Protein AF-A0AAD7ZHT1-F1 (afdb_monomer)

Radius of gyration: 19.46 Å; Cα contacts (8 Å, |Δi|>4): 501; chains: 1; bounding box: 46×39×60 Å

pLDDT: mean 90.49, std 11.03, range [28.55, 98.62]

InterPro domains:
  IPR013216 Methyltransferase type 11 [PF08241] (47-138)
  IPR029063 S-adenosyl-L-methionine-dependent methyltransferase superfamily [G3DSA:3.40.50.150] (6-276)
  IPR029063 S-adenosyl-L-methionine-dependent methyltransferase superfamily [SSF53335] (11-197)
  IPR051052 Diverse substrate methyltransferase [PTHR44942] (4-276)

Mean predicted aligned error: 5.13 Å

Structure (mmCIF, N/CA/C/O backbone):
data_AF-A0AAD7ZHT1-F1
#
_entry.id   AF-A0AAD7ZHT1-F1
#
loop_
_atom_site.group_PDB
_atom_site.id
_atom_site.type_symbol
_atom_site.label_atom_id
_atom_site.label_alt_id
_atom_site.label_comp_id
_atom_site.label_asym_id
_atom_site.label_entity_id
_atom_site.label_seq_id
_atom_site.pdbx_PDB_ins_code
_atom_site.Cartn_x
_atom_site.Cartn_y
_atom_site.Cartn_z
_atom_site.occupancy
_atom_site.B_iso_or_equiv
_atom_site.auth_seq_id
_atom_site.auth_comp_id
_atom_site.auth_asym_id
_atom_site.auth_atom_id
_atom_site.pdbx_PDB_model_num
ATOM 1 N N . MET A 1 1 ? 8.298 21.615 -2.065 1.00 28.55 1 MET A N 1
ATOM 2 C CA . MET A 1 1 ? 8.802 21.121 -0.765 1.00 28.55 1 MET A CA 1
ATOM 3 C C . MET A 1 1 ? 7.870 20.009 -0.323 1.00 28.55 1 MET A C 1
ATOM 5 O O . MET A 1 1 ? 6.686 20.274 -0.171 1.00 28.55 1 MET A O 1
ATOM 9 N N . SER A 1 2 ? 8.358 18.774 -0.212 1.00 35.34 2 SER A N 1
ATOM 10 C CA . SER A 1 2 ? 7.567 17.634 0.263 1.00 35.34 2 SER A CA 1
ATOM 11 C C . SER A 1 2 ? 7.170 17.875 1.723 1.00 35.34 2 SER A C 1
ATOM 13 O O . SER A 1 2 ? 8.039 17.918 2.600 1.00 35.34 2 SER A O 1
ATOM 15 N N . ASN A 1 3 ? 5.881 18.066 2.000 1.00 41.00 3 ASN A N 1
ATOM 16 C CA . ASN A 1 3 ? 5.404 18.113 3.378 1.00 41.00 3 ASN A CA 1
ATOM 17 C C . ASN A 1 3 ? 5.642 16.737 4.008 1.00 41.00 3 ASN A C 1
ATOM 19 O O . ASN A 1 3 ? 5.101 15.727 3.566 1.00 41.00 3 ASN A O 1
ATOM 23 N N . LYS A 1 4 ? 6.511 16.686 5.018 1.00 49.09 4 LYS A N 1
ATOM 24 C CA . LYS A 1 4 ? 6.876 15.440 5.684 1.00 49.09 4 LYS A CA 1
ATOM 25 C C . LYS A 1 4 ? 5.792 15.103 6.720 1.00 49.09 4 LYS A C 1
ATOM 27 O O . LYS A 1 4 ? 5.823 15.609 7.837 1.00 49.09 4 LYS A O 1
ATOM 32 N N . TYR A 1 5 ? 4.809 14.285 6.348 1.00 52.38 5 TYR A N 1
ATOM 33 C CA . TYR A 1 5 ? 3.663 13.966 7.216 1.00 52.38 5 TYR A CA 1
ATOM 34 C C . TYR A 1 5 ? 3.941 12.857 8.253 1.00 52.38 5 TYR A C 1
ATOM 36 O O . TYR A 1 5 ? 3.224 12.771 9.244 1.00 52.38 5 TYR A O 1
ATOM 44 N N . TYR A 1 6 ? 5.014 12.070 8.091 1.00 52.16 6 TYR A N 1
ATOM 45 C CA . TYR A 1 6 ? 5.365 10.937 8.971 1.00 52.16 6 TYR A CA 1
ATOM 46 C C . TYR A 1 6 ? 6.617 11.170 9.841 1.00 52.16 6 TYR A C 1
ATOM 48 O O . TYR A 1 6 ? 7.332 10.233 10.183 1.00 52.16 6 TYR A O 1
ATOM 56 N N . VAL A 1 7 ? 6.917 12.424 10.195 1.00 45.69 7 VAL A N 1
ATOM 57 C CA . VAL A 1 7 ? 8.167 12.783 10.907 1.00 45.69 7 VAL A CA 1
ATOM 58 C C . VAL A 1 7 ? 8.136 12.437 12.394 1.00 45.69 7 VAL A C 1
ATOM 60 O O . VAL A 1 7 ? 9.184 12.426 13.029 1.00 45.69 7 VAL A O 1
ATOM 63 N N . VAL A 1 8 ? 6.968 12.139 12.971 1.00 55.69 8 VAL A N 1
ATOM 64 C CA . VAL A 1 8 ? 6.873 11.834 14.404 1.00 55.69 8 VAL A CA 1
ATOM 65 C C . VAL A 1 8 ? 7.039 10.321 14.623 1.00 55.69 8 VAL A C 1
ATOM 67 O O . VAL A 1 8 ? 6.162 9.563 14.201 1.00 55.69 8 VAL A O 1
ATOM 70 N N . PRO A 1 9 ? 8.113 9.857 15.297 1.00 58.22 9 PRO A N 1
ATOM 71 C CA . PRO A 1 9 ? 8.401 8.428 15.468 1.00 58.22 9 PRO A CA 1
ATOM 72 C C . PRO A 1 9 ? 7.261 7.632 16.117 1.00 58.22 9 PRO A C 1
ATOM 74 O O . PRO A 1 9 ? 6.988 6.506 15.712 1.00 58.22 9 PRO A O 1
ATOM 77 N N . SER A 1 10 ? 6.529 8.242 17.055 1.00 64.31 10 SER A N 1
ATOM 78 C CA . SER A 1 10 ? 5.401 7.596 17.738 1.00 64.31 10 SER A CA 1
ATOM 79 C C . SER A 1 10 ? 4.244 7.242 16.796 1.00 64.31 10 SER A C 1
ATOM 81 O O . SER A 1 10 ? 3.569 6.234 16.998 1.00 64.31 10 SER A O 1
ATOM 83 N N . HIS A 1 11 ? 4.019 8.019 15.731 1.00 70.75 11 HIS A N 1
ATOM 84 C CA . HIS A 1 11 ? 2.982 7.706 14.741 1.00 70.75 11 HIS A CA 1
ATOM 85 C C . HIS A 1 11 ? 3.415 6.556 13.825 1.00 70.75 11 HIS A C 1
ATOM 87 O O . HIS A 1 11 ? 2.606 5.683 13.521 1.00 70.75 11 HIS A O 1
ATOM 93 N N . ALA A 1 12 ? 4.694 6.501 13.445 1.00 69.62 12 ALA A N 1
ATOM 94 C CA . ALA A 1 12 ? 5.247 5.403 12.650 1.00 69.62 12 ALA A CA 1
ATOM 95 C C . ALA A 1 12 ? 5.135 4.044 13.367 1.00 69.62 12 ALA A C 1
ATOM 97 O O . ALA A 1 12 ? 4.815 3.035 12.738 1.00 69.62 12 ALA A O 1
ATOM 98 N N . GLU A 1 13 ? 5.357 4.011 14.682 1.00 75.31 13 GLU A N 1
ATOM 99 C CA . GLU A 1 13 ? 5.210 2.798 15.496 1.00 75.31 13 GLU A CA 1
ATOM 100 C C . GLU A 1 13 ? 3.757 2.319 15.566 1.00 75.31 13 GLU A C 1
ATOM 102 O O . GLU A 1 13 ? 3.492 1.142 15.314 1.00 75.31 13 GLU A O 1
ATOM 107 N N . ILE A 1 14 ? 2.815 3.231 15.835 1.00 78.38 14 ILE A N 1
ATOM 108 C CA . ILE A 1 14 ? 1.375 2.927 15.857 1.00 78.38 14 ILE A CA 1
ATOM 109 C C . ILE A 1 14 ? 0.915 2.429 14.479 1.00 78.38 14 ILE A C 1
ATOM 111 O O . ILE A 1 14 ? 0.211 1.424 14.390 1.00 78.38 14 ILE A O 1
ATOM 115 N N . TYR A 1 15 ? 1.350 3.088 13.400 1.00 79.19 15 TYR A N 1
ATOM 116 C CA . TYR A 1 15 ? 1.044 2.680 12.027 1.00 79.19 15 TYR A CA 1
ATOM 117 C C . TYR A 1 15 ? 1.524 1.251 11.752 1.00 79.19 15 TYR A C 1
ATOM 119 O O . TYR A 1 15 ? 0.738 0.388 11.371 1.00 79.19 15 TYR A O 1
ATOM 127 N N . ASN A 1 16 ? 2.796 0.962 12.028 1.00 77.94 16 ASN A N 1
ATOM 128 C CA . ASN A 1 16 ?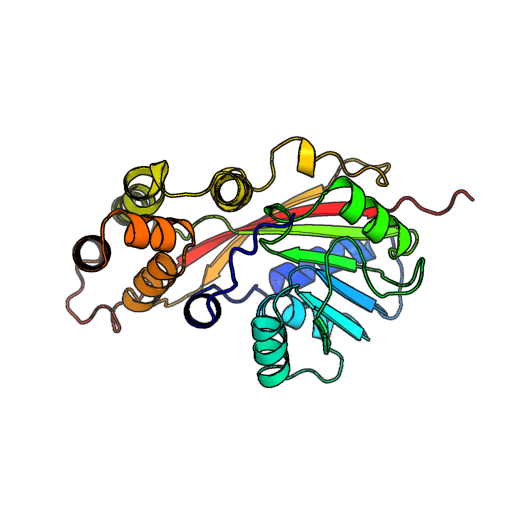 3.370 -0.361 11.787 1.00 77.94 16 ASN A CA 1
ATOM 129 C C . ASN A 1 16 ? 2.748 -1.465 12.661 1.00 77.94 16 ASN A C 1
ATOM 131 O O . ASN A 1 16 ? 2.853 -2.636 12.305 1.00 77.94 16 ASN A O 1
ATOM 135 N N . LYS A 1 17 ? 2.150 -1.119 13.810 1.00 84.44 17 LYS A N 1
ATOM 136 C CA . LYS A 1 17 ? 1.502 -2.081 14.711 1.00 84.44 17 LYS A CA 1
ATOM 137 C C . LYS A 1 17 ? 0.113 -2.498 14.225 1.00 84.44 17 LYS A C 1
ATOM 139 O O . LYS A 1 17 ? -0.188 -3.683 14.260 1.00 84.44 17 LYS A O 1
ATOM 144 N N . PHE A 1 18 ? -0.718 -1.543 13.806 1.00 87.25 18 PHE A N 1
ATOM 145 C CA . PHE A 1 18 ? -2.148 -1.798 13.577 1.00 87.25 18 PHE A CA 1
ATOM 146 C C . PHE A 1 18 ? -2.559 -1.868 12.104 1.00 87.25 18 PHE A C 1
ATOM 148 O O . PHE A 1 18 ? -3.701 -2.211 11.806 1.00 87.25 18 PHE A O 1
ATOM 155 N N . ARG A 1 19 ? -1.679 -1.521 11.157 1.00 87.62 19 ARG A N 1
ATOM 156 C CA . ARG A 1 19 ? -2.004 -1.653 9.732 1.00 87.62 19 ARG A CA 1
ATOM 157 C C . ARG A 1 19 ? -1.972 -3.113 9.275 1.00 87.62 19 ARG A C 1
ATOM 159 O O . ARG A 1 19 ? -1.069 -3.847 9.684 1.00 87.62 19 ARG A O 1
ATOM 166 N N . PRO A 1 20 ? -2.907 -3.524 8.395 1.00 87.81 20 PRO A N 1
ATOM 167 C CA . PRO A 1 20 ? -2.931 -4.880 7.874 1.00 87.81 20 PRO A CA 1
ATOM 168 C C . PRO A 1 20 ? -1.638 -5.172 7.115 1.00 87.81 20 PRO A C 1
ATOM 170 O O . PRO A 1 20 ? -1.174 -4.369 6.299 1.00 87.81 20 PRO A O 1
ATOM 173 N N . SER A 1 21 ? -1.073 -6.348 7.372 1.00 87.56 21 SER A N 1
ATOM 174 C CA . SER A 1 21 ? 0.027 -6.851 6.556 1.00 87.56 21 SER A CA 1
ATOM 175 C C . SER A 1 21 ? -0.506 -7.172 5.155 1.00 87.56 21 SER A C 1
ATOM 177 O O . SER A 1 21 ? -1.548 -7.821 5.048 1.00 87.56 21 SER A O 1
ATOM 179 N N . PRO A 1 22 ? 0.167 -6.739 4.076 1.00 91.00 22 PRO A N 1
ATOM 180 C CA . PRO A 1 22 ? -0.261 -7.060 2.721 1.00 91.00 22 PRO A CA 1
ATOM 181 C C . PRO A 1 22 ? -0.374 -8.579 2.494 1.00 91.00 22 PRO A C 1
ATOM 183 O O . PRO A 1 22 ? 0.527 -9.327 2.884 1.00 91.00 22 PRO A O 1
ATOM 186 N N . PRO A 1 23 ? -1.452 -9.070 1.857 1.00 92.94 23 PRO A N 1
ATOM 187 C CA . PRO A 1 23 ? -1.632 -10.498 1.630 1.00 92.94 23 PRO A CA 1
ATOM 188 C C . PRO A 1 23 ? -0.708 -11.021 0.530 1.00 92.94 23 PRO A C 1
ATOM 190 O O . PRO A 1 23 ? -0.451 -10.343 -0.461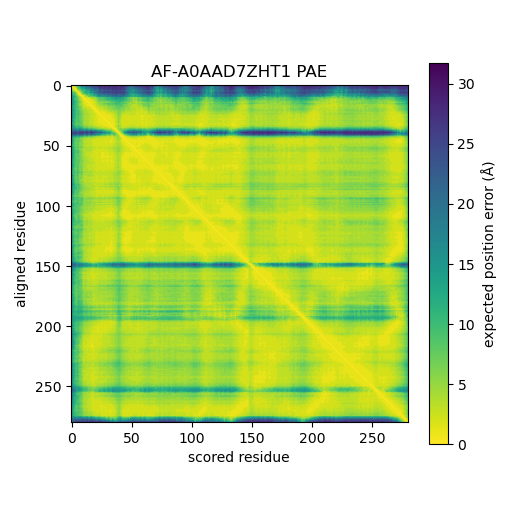 1.00 92.94 23 PRO A O 1
ATOM 193 N N . GLN A 1 24 ? -0.317 -12.295 0.610 1.00 91.75 24 GLN A N 1
ATOM 194 C CA . GLN A 1 24 ? 0.446 -12.963 -0.459 1.00 91.75 24 GLN A CA 1
ATOM 195 C C . GLN A 1 24 ? -0.289 -12.976 -1.810 1.00 91.75 24 GLN A C 1
ATOM 197 O O . GLN A 1 24 ? 0.342 -13.011 -2.865 1.00 91.75 24 GLN A O 1
ATOM 202 N N . GLN A 1 25 ? -1.624 -12.910 -1.796 1.00 94.31 25 GLN A N 1
ATOM 203 C CA . GLN A 1 25 ? -2.434 -12.753 -3.005 1.00 94.31 25 GLN A CA 1
ATOM 204 C C . GLN A 1 25 ? -2.060 -11.490 -3.796 1.00 94.31 25 GLN A C 1
ATOM 206 O O . GLN A 1 25 ? -2.093 -11.519 -5.024 1.00 94.31 25 GLN A O 1
ATOM 211 N N . LEU A 1 26 ? -1.664 -10.413 -3.110 1.00 95.62 26 LEU A N 1
ATOM 212 C CA . LEU A 1 26 ? -1.237 -9.166 -3.738 1.00 95.62 26 LEU A CA 1
ATOM 213 C C . LEU A 1 26 ? 0.027 -9.375 -4.576 1.00 95.62 26 LEU A C 1
ATOM 215 O O . LEU A 1 26 ? 0.040 -9.053 -5.760 1.00 95.62 26 LEU A O 1
ATOM 219 N N . ALA A 1 27 ? 1.055 -9.996 -3.988 1.00 93.62 27 ALA A N 1
ATOM 220 C CA . ALA A 1 27 ? 2.296 -10.313 -4.692 1.00 93.62 27 ALA A CA 1
ATOM 221 C C . ALA A 1 27 ? 2.051 -11.242 -5.888 1.00 93.62 27 ALA A C 1
ATOM 223 O O . ALA A 1 27 ? 2.587 -11.003 -6.965 1.00 93.62 27 ALA A O 1
ATOM 224 N N . LYS A 1 28 ? 1.187 -12.256 -5.735 1.00 94.00 28 LYS A N 1
ATOM 225 C CA . LYS A 1 28 ? 0.824 -13.160 -6.839 1.00 94.00 28 LYS A CA 1
ATOM 226 C C . LYS A 1 28 ? 0.188 -12.416 -8.011 1.00 94.00 28 LYS A C 1
ATOM 228 O O . LYS A 1 28 ? 0.569 -12.658 -9.147 1.00 94.00 28 LYS A O 1
ATOM 233 N N . ARG A 1 29 ? -0.752 -11.502 -7.749 1.00 95.75 29 ARG A N 1
ATOM 234 C CA . ARG A 1 29 ? -1.397 -10.688 -8.796 1.00 95.75 29 ARG A CA 1
ATOM 235 C C . ARG A 1 29 ? -0.383 -9.808 -9.529 1.00 95.75 29 ARG A C 1
ATOM 237 O O . ARG A 1 29 ? -0.359 -9.816 -10.756 1.00 95.75 29 ARG A O 1
ATOM 244 N N . LEU A 1 30 ? 0.498 -9.136 -8.783 1.00 94.56 30 LEU A N 1
ATOM 245 C CA . LEU A 1 30 ? 1.583 -8.319 -9.341 1.00 94.56 30 LEU A CA 1
ATOM 246 C C . LEU A 1 30 ? 2.522 -9.134 -10.235 1.00 94.56 30 LEU A C 1
ATOM 248 O O . LEU A 1 30 ? 2.830 -8.727 -11.353 1.00 94.56 30 LEU A O 1
ATOM 252 N N . VAL A 1 31 ? 2.973 -10.286 -9.738 1.00 93.38 31 VAL A N 1
ATOM 253 C CA . VAL A 1 31 ? 3.906 -11.156 -10.457 1.00 93.38 31 VAL A CA 1
ATOM 254 C C . VAL A 1 31 ? 3.251 -11.758 -11.690 1.00 93.38 31 VAL A C 1
ATOM 256 O O . VAL A 1 31 ? 3.882 -11.752 -12.739 1.00 93.38 31 VAL A O 1
ATOM 259 N N . ASN A 1 32 ? 1.993 -12.197 -11.602 1.00 93.75 32 ASN A N 1
ATOM 260 C CA . ASN A 1 32 ? 1.255 -12.706 -12.756 1.00 93.75 32 ASN A CA 1
ATOM 261 C C . ASN A 1 32 ? 1.169 -11.652 -13.864 1.00 93.75 32 ASN A C 1
ATOM 263 O O . ASN A 1 32 ? 1.516 -11.945 -15.002 1.00 93.75 32 ASN A O 1
ATOM 267 N N . TYR A 1 33 ? 0.783 -10.414 -13.533 1.00 94.19 33 TYR A N 1
ATOM 268 C CA . TYR A 1 33 ? 0.728 -9.345 -14.530 1.00 94.19 33 TYR A CA 1
ATOM 269 C C . TYR A 1 33 ? 2.112 -9.052 -15.126 1.00 94.19 33 TYR A C 1
ATOM 271 O O . TYR A 1 33 ? 2.262 -8.926 -16.342 1.00 94.19 33 TYR A O 1
ATOM 279 N N . LEU A 1 34 ? 3.158 -8.998 -14.297 1.00 92.56 34 LEU A N 1
ATOM 280 C CA . LEU A 1 34 ? 4.529 -8.801 -14.767 1.00 92.56 34 LEU A CA 1
ATOM 281 C C . LEU A 1 34 ? 4.947 -9.875 -15.786 1.00 92.56 34 LEU A C 1
ATOM 283 O O . LEU A 1 34 ? 5.452 -9.531 -16.858 1.00 92.56 34 LEU A O 1
ATOM 287 N N . THR A 1 35 ? 4.688 -11.151 -15.493 1.00 90.38 35 THR A N 1
ATOM 288 C CA . THR A 1 35 ? 5.143 -12.293 -16.302 1.00 90.38 35 THR A CA 1
ATOM 289 C C . THR A 1 35 ? 4.271 -12.612 -17.521 1.00 90.38 35 THR A C 1
ATOM 291 O O . THR A 1 35 ? 4.666 -13.433 -18.341 1.00 90.38 35 THR A O 1
ATOM 294 N N . GLU A 1 36 ? 3.136 -11.935 -17.729 1.00 87.81 36 GLU A N 1
ATOM 295 C CA . GLU A 1 36 ? 2.296 -12.118 -18.932 1.00 87.81 36 GLU A CA 1
ATOM 296 C C . GLU A 1 36 ? 3.031 -11.849 -20.257 1.00 87.81 36 GLU A C 1
ATOM 298 O O . GLU A 1 36 ? 2.770 -12.514 -21.257 1.00 87.81 36 GLU A O 1
ATOM 303 N N . LYS A 1 37 ? 3.924 -10.850 -20.284 1.00 79.94 37 LYS A N 1
ATOM 304 C CA . LYS A 1 37 ? 4.688 -10.449 -21.488 1.00 79.94 37 LYS A CA 1
ATOM 305 C C . LYS A 1 37 ? 6.201 -10.453 -21.271 1.00 79.94 37 LYS A C 1
ATOM 307 O O . LYS A 1 37 ? 6.950 -9.996 -22.128 1.00 79.94 37 LYS A O 1
ATOM 312 N N . VAL A 1 38 ? 6.645 -10.934 -20.114 1.00 70.38 38 VAL A N 1
ATOM 313 C CA . VAL A 1 38 ? 8.058 -11.089 -19.775 1.00 70.38 38 VAL A CA 1
ATOM 314 C C . VAL A 1 38 ? 8.244 -12.551 -19.420 1.00 70.38 38 VAL A C 1
ATOM 316 O O . VAL A 1 38 ? 7.579 -13.047 -18.516 1.00 70.38 38 VAL A O 1
ATOM 319 N N . THR A 1 39 ? 9.152 -13.235 -20.107 1.00 61.19 39 THR A N 1
ATOM 320 C CA . THR A 1 39 ? 9.451 -14.651 -19.868 1.00 61.19 39 THR A CA 1
ATOM 321 C C . THR A 1 39 ? 10.798 -14.776 -19.156 1.00 61.19 39 THR A C 1
ATOM 323 O O . THR A 1 39 ? 11.822 -14.898 -19.827 1.00 61.19 39 THR A O 1
ATOM 326 N N . PRO A 1 40 ? 10.873 -14.704 -17.815 1.00 62.72 40 PRO A N 1
ATOM 327 C CA . PRO A 1 40 ? 12.114 -14.995 -17.123 1.00 62.72 40 PRO A CA 1
ATOM 328 C C . PRO A 1 40 ? 12.089 -16.394 -16.500 1.00 62.72 40 PRO A C 1
ATOM 330 O O . PRO A 1 40 ? 11.079 -16.828 -15.949 1.00 62.72 40 PRO A O 1
ATOM 333 N N . GLU A 1 41 ? 13.244 -17.063 -16.498 1.00 59.66 41 GLU A N 1
ATOM 334 C CA . GLU A 1 41 ? 13.494 -18.205 -15.607 1.00 59.66 41 GLU A CA 1
ATOM 335 C C . GLU A 1 41 ? 13.555 -17.759 -14.127 1.00 59.66 41 GLU A C 1
ATOM 337 O O . GLU A 1 41 ? 13.318 -18.573 -13.236 1.00 59.66 41 GLU A O 1
ATOM 342 N N . LEU A 1 42 ? 13.824 -16.466 -13.847 1.00 67.50 42 LEU A N 1
ATOM 343 C CA . LEU A 1 42 ? 13.783 -15.850 -12.509 1.00 67.50 42 LEU A CA 1
ATOM 344 C C . LEU A 1 42 ? 13.699 -14.307 -12.574 1.00 67.50 42 LEU A C 1
ATOM 346 O O . LEU A 1 42 ? 14.385 -13.682 -13.380 1.00 67.50 42 LEU A O 1
ATOM 350 N N . LEU A 1 43 ? 12.889 -13.672 -11.717 1.00 91.38 43 LEU A N 1
ATOM 351 C CA . LEU A 1 43 ? 12.834 -12.207 -11.613 1.00 91.38 43 LEU A CA 1
ATOM 352 C C . LEU A 1 43 ? 14.056 -11.680 -10.838 1.00 91.38 43 LEU A C 1
ATOM 354 O O . LEU A 1 43 ? 14.366 -12.133 -9.737 1.00 91.38 43 LEU A O 1
ATOM 358 N N . GLU A 1 44 ? 14.756 -10.708 -11.408 1.00 93.94 44 GLU A N 1
ATOM 359 C CA . GLU A 1 44 ? 16.010 -10.146 -10.911 1.00 93.94 44 GLU A CA 1
ATOM 360 C C . GLU A 1 44 ? 15.785 -9.109 -9.809 1.00 93.94 44 GLU A C 1
ATOM 362 O O . GLU A 1 44 ? 16.292 -9.271 -8.697 1.00 93.94 44 GLU A O 1
ATOM 367 N N . GLN A 1 45 ? 15.037 -8.035 -10.095 1.00 96.75 45 GLN A N 1
ATOM 368 C CA . GLN A 1 45 ? 14.961 -6.888 -9.188 1.00 96.75 45 GLN A CA 1
ATOM 369 C C . GLN A 1 45 ? 13.579 -6.230 -9.138 1.00 96.75 45 GLN A C 1
ATOM 371 O O . GLN A 1 45 ? 13.028 -5.826 -10.167 1.00 96.75 45 GLN A O 1
ATOM 376 N N . ALA A 1 46 ? 13.087 -6.041 -7.912 1.00 98.12 46 ALA A N 1
ATOM 377 C CA . ALA A 1 46 ? 11.948 -5.186 -7.592 1.00 98.12 46 ALA A CA 1
ATOM 378 C C . ALA A 1 46 ? 12.366 -3.998 -6.716 1.00 98.12 46 ALA A C 1
ATOM 380 O O . ALA A 1 46 ? 13.328 -4.078 -5.944 1.00 98.12 46 ALA A O 1
ATOM 381 N N . VAL A 1 47 ? 11.619 -2.902 -6.825 1.00 98.62 47 VAL A N 1
ATOM 382 C CA . VAL A 1 47 ? 11.795 -1.686 -6.031 1.00 98.62 47 VAL A CA 1
ATOM 383 C C . VAL A 1 47 ? 10.455 -1.265 -5.430 1.00 98.62 47 VAL A C 1
ATOM 385 O O . VAL A 1 47 ? 9.491 -1.082 -6.163 1.00 98.62 47 VAL A O 1
ATOM 388 N N . ASP A 1 48 ? 10.406 -1.064 -4.117 1.00 98.50 48 ASP A N 1
ATOM 389 C CA . ASP A 1 48 ? 9.243 -0.550 -3.389 1.00 98.50 48 ASP A CA 1
ATOM 390 C C . ASP A 1 48 ? 9.520 0.885 -2.916 1.00 98.50 48 ASP A C 1
ATOM 392 O O . ASP A 1 48 ? 10.421 1.114 -2.107 1.00 98.50 48 ASP A O 1
ATOM 396 N N . ILE A 1 49 ? 8.787 1.860 -3.459 1.00 98.25 49 ILE A N 1
ATOM 397 C CA . ILE A 1 49 ? 8.960 3.297 -3.202 1.00 98.25 49 ILE A CA 1
ATOM 398 C C . ILE A 1 49 ? 7.909 3.785 -2.199 1.00 98.25 49 ILE A C 1
ATOM 400 O O . ILE A 1 49 ? 6.701 3.659 -2.420 1.00 98.25 49 ILE A O 1
ATOM 404 N N . GLY A 1 50 ? 8.380 4.408 -1.118 1.00 95.81 50 GLY A N 1
ATOM 405 C CA . GLY A 1 50 ? 7.571 4.708 0.063 1.00 95.81 50 GLY A CA 1
ATOM 406 C C . GLY A 1 50 ? 7.309 3.451 0.891 1.00 95.81 50 GLY A C 1
ATOM 407 O O . GLY A 1 50 ? 6.171 3.195 1.273 1.00 95.81 50 GLY A O 1
ATOM 408 N N . CYS A 1 51 ? 8.343 2.629 1.108 1.00 95.31 51 CYS A N 1
ATOM 409 C CA . CYS A 1 51 ? 8.197 1.298 1.702 1.00 95.31 51 CYS A CA 1
ATOM 410 C C . CYS A 1 51 ? 7.806 1.298 3.191 1.00 95.31 51 CYS A C 1
ATOM 412 O O . CYS A 1 51 ? 7.472 0.242 3.739 1.00 95.31 51 CYS A O 1
ATOM 414 N N . GLY A 1 52 ? 7.884 2.444 3.877 1.00 92.50 52 GLY A N 1
ATOM 415 C CA . GLY A 1 52 ? 7.611 2.557 5.305 1.00 92.50 52 GLY A CA 1
ATOM 416 C C . GLY A 1 52 ? 8.379 1.514 6.122 1.00 92.50 52 GLY A C 1
ATOM 417 O O . GLY A 1 52 ? 9.580 1.318 5.938 1.00 92.50 52 GLY A O 1
ATOM 418 N N . GLY A 1 53 ? 7.666 0.810 7.003 1.00 91.25 53 GLY A N 1
ATOM 419 C CA . GLY A 1 53 ? 8.220 -0.250 7.848 1.00 91.25 53 GLY A CA 1
ATOM 420 C C . GLY A 1 53 ? 8.536 -1.567 7.126 1.00 91.25 53 GLY A C 1
ATOM 421 O O . GLY A 1 53 ? 8.878 -2.533 7.804 1.00 91.25 53 GLY A O 1
ATOM 422 N N . GLY A 1 54 ? 8.403 -1.629 5.795 1.00 94.00 54 GLY A N 1
ATOM 423 C CA . GLY A 1 54 ? 8.796 -2.771 4.960 1.00 94.00 54 GLY A CA 1
ATOM 424 C C . GLY A 1 54 ? 7.711 -3.818 4.695 1.00 94.00 54 GLY A C 1
ATOM 425 O O . GLY A 1 54 ? 7.954 -4.775 3.967 1.00 94.00 54 GLY A O 1
ATOM 426 N N . GLN A 1 55 ? 6.497 -3.645 5.227 1.00 91.81 55 GLN A N 1
ATOM 427 C CA . GLN A 1 55 ? 5.423 -4.651 5.145 1.00 91.81 55 GLN A CA 1
ATOM 428 C C . GLN A 1 55 ? 5.054 -5.032 3.695 1.00 91.81 55 GLN A C 1
ATOM 430 O O . GLN A 1 55 ? 4.844 -6.206 3.395 1.00 91.81 55 GLN A O 1
ATOM 435 N N . SER A 1 56 ? 4.989 -4.054 2.785 1.00 94.06 56 SER A N 1
ATOM 436 C CA . SER A 1 56 ? 4.772 -4.263 1.343 1.00 94.06 56 SER A CA 1
ATOM 437 C C . SER A 1 56 ? 5.996 -4.812 0.620 1.00 94.06 56 SER A C 1
ATOM 439 O O . SER A 1 56 ? 5.861 -5.542 -0.357 1.00 94.06 56 SER A O 1
ATOM 441 N N . THR A 1 57 ? 7.195 -4.488 1.090 1.00 97.00 57 THR A N 1
ATOM 442 C CA . THR A 1 57 ? 8.438 -4.946 0.470 1.00 97.00 57 THR A CA 1
ATOM 443 C C . THR A 1 57 ? 8.650 -6.441 0.717 1.00 97.00 57 THR A C 1
ATOM 445 O O . THR A 1 57 ? 9.071 -7.173 -0.178 1.00 97.00 57 THR A O 1
ATOM 448 N N . GLU A 1 58 ? 8.307 -6.923 1.915 1.00 96.19 58 GLU A N 1
ATOM 449 C CA . GLU A 1 58 ? 8.494 -8.319 2.329 1.00 96.19 58 GLU A CA 1
ATOM 450 C C . GLU A 1 58 ? 7.711 -9.329 1.479 1.00 96.19 58 GLU A C 1
ATOM 452 O O . GLU A 1 58 ? 8.213 -10.421 1.207 1.00 96.19 58 GLU A O 1
ATOM 457 N N . ILE A 1 59 ? 6.516 -8.976 0.990 1.00 95.94 59 ILE A N 1
ATOM 458 C CA . ILE A 1 59 ? 5.722 -9.889 0.149 1.00 95.94 59 ILE A CA 1
ATOM 459 C C . ILE A 1 59 ? 6.353 -10.147 -1.228 1.00 95.94 59 ILE A C 1
ATOM 461 O O . ILE A 1 59 ? 5.988 -11.119 -1.886 1.00 95.94 59 ILE A O 1
ATOM 465 N N . LEU A 1 60 ? 7.309 -9.315 -1.659 1.00 96.44 60 LEU A N 1
ATOM 466 C CA . LEU A 1 60 ? 8.023 -9.471 -2.931 1.00 96.44 60 LEU A CA 1
ATOM 467 C C . LEU A 1 60 ? 9.226 -10.418 -2.815 1.00 96.44 60 LEU A C 1
ATOM 469 O O . LEU A 1 60 ? 9.670 -10.974 -3.819 1.00 96.44 60 LEU A O 1
ATOM 473 N N . ALA A 1 61 ? 9.741 -10.637 -1.602 1.00 96.19 61 ALA A N 1
ATOM 474 C CA . ALA A 1 61 ? 10.961 -11.409 -1.364 1.00 96.19 61 ALA A CA 1
ATOM 475 C C . ALA A 1 61 ? 10.968 -12.816 -1.991 1.00 96.19 61 ALA A C 1
ATOM 477 O O . ALA A 1 61 ? 12.012 -13.208 -2.510 1.00 96.19 61 ALA A O 1
ATOM 478 N N . PRO A 1 62 ? 9.858 -13.585 -1.987 1.00 94.62 62 PRO A N 1
ATOM 479 C CA . PRO A 1 62 ? 9.842 -14.923 -2.579 1.00 94.62 62 PRO A CA 1
ATOM 480 C C . PRO A 1 62 ? 9.979 -14.948 -4.107 1.00 94.62 62 PRO A C 1
ATOM 482 O O . PRO A 1 62 ? 10.271 -16.002 -4.663 1.00 94.62 62 PRO A O 1
ATOM 485 N N . TYR A 1 63 ? 9.737 -13.822 -4.785 1.00 94.25 63 TYR A N 1
ATOM 486 C CA . TYR A 1 63 ? 9.605 -13.777 -6.243 1.00 94.25 63 TYR A CA 1
ATOM 487 C C . TYR A 1 63 ? 10.826 -13.186 -6.949 1.00 94.25 63 TYR A C 1
ATOM 489 O O . TYR A 1 63 ? 11.023 -13.470 -8.125 1.00 94.25 63 TYR A O 1
ATOM 497 N N . PHE A 1 64 ? 11.646 -12.392 -6.252 1.00 95.75 64 PHE A N 1
ATOM 498 C CA . PHE A 1 64 ? 12.765 -11.651 -6.840 1.00 95.75 64 PHE A CA 1
ATOM 499 C C . PHE A 1 64 ? 14.109 -12.026 -6.205 1.00 95.75 64 PHE A C 1
ATOM 501 O O . PHE A 1 64 ? 14.211 -12.177 -4.985 1.00 95.75 64 PHE A O 1
ATOM 508 N N . LYS A 1 65 ? 15.185 -12.075 -7.003 1.00 96.31 65 LYS A N 1
ATOM 509 C CA . LYS A 1 65 ? 16.557 -12.243 -6.481 1.00 96.31 65 LYS A CA 1
ATOM 510 C C . LYS A 1 65 ? 16.976 -11.102 -5.564 1.00 96.31 65 LYS A C 1
ATOM 512 O O . LYS A 1 65 ? 17.765 -11.322 -4.648 1.00 96.31 65 LYS A O 1
ATOM 517 N N . LYS A 1 66 ? 16.472 -9.893 -5.813 1.00 97.62 66 LYS A N 1
ATOM 518 C CA . LYS A 1 66 ? 16.765 -8.694 -5.032 1.00 97.62 66 LYS A CA 1
ATOM 519 C C . LYS A 1 66 ? 15.540 -7.791 -4.939 1.00 97.62 66 LYS A C 1
ATOM 521 O O . LYS A 1 66 ? 14.890 -7.503 -5.940 1.00 97.62 66 LYS A O 1
ATOM 526 N N . VAL A 1 67 ? 15.268 -7.286 -3.743 1.00 98.44 67 VAL A N 1
ATOM 527 C CA . VAL A 1 67 ? 14.229 -6.279 -3.510 1.00 98.44 67 VAL A CA 1
ATOM 528 C C . VAL A 1 67 ? 14.850 -5.086 -2.795 1.00 98.44 67 VAL A C 1
ATOM 530 O O . VAL A 1 67 ? 15.576 -5.243 -1.810 1.00 98.44 67 VAL A O 1
ATOM 533 N N . LEU A 1 68 ? 14.587 -3.885 -3.299 1.00 98.50 68 LEU A N 1
ATOM 534 C CA . LEU A 1 68 ? 15.010 -2.638 -2.669 1.00 98.50 68 LEU A CA 1
ATOM 535 C C . LEU A 1 68 ? 13.791 -1.888 -2.138 1.00 98.50 68 LEU A C 1
ATOM 537 O O . LEU A 1 68 ? 12.882 -1.595 -2.905 1.00 98.50 68 LEU A O 1
ATOM 541 N N . GLY A 1 69 ? 13.785 -1.555 -0.851 1.00 98.38 69 GLY A N 1
ATOM 542 C CA . GLY A 1 69 ? 12.792 -0.655 -0.263 1.00 98.38 69 GLY A CA 1
ATOM 543 C C . GLY A 1 69 ? 13.388 0.735 -0.071 1.00 98.38 69 GLY A C 1
ATOM 544 O O . GLY A 1 69 ? 14.435 0.863 0.570 1.00 98.38 69 GLY A O 1
ATOM 545 N N . PHE A 1 70 ? 12.743 1.767 -0.612 1.00 98.12 70 PHE A N 1
ATOM 546 C CA . PHE A 1 70 ? 13.121 3.161 -0.395 1.00 98.12 70 PHE A CA 1
ATOM 547 C C . PHE A 1 70 ? 12.023 3.917 0.340 1.00 98.12 70 PHE A C 1
ATOM 549 O O . PHE A 1 70 ? 10.853 3.840 -0.023 1.00 98.12 70 PHE A O 1
ATOM 556 N N . ASP A 1 71 ? 12.412 4.707 1.333 1.00 96.12 71 ASP A N 1
ATOM 557 C CA . ASP A 1 71 ? 11.524 5.628 2.038 1.00 96.12 71 ASP A CA 1
ATOM 558 C C . ASP A 1 71 ? 12.287 6.906 2.404 1.00 96.12 71 ASP A C 1
ATOM 560 O O . ASP A 1 71 ? 13.488 6.872 2.691 1.00 96.12 71 ASP A O 1
ATOM 564 N N . ALA A 1 72 ? 11.594 8.045 2.401 1.00 93.62 72 ALA A N 1
ATOM 565 C CA . ALA A 1 72 ? 12.187 9.331 2.759 1.00 93.62 72 ALA A CA 1
ATOM 566 C C . ALA A 1 72 ? 12.424 9.468 4.277 1.00 93.62 72 ALA A C 1
ATOM 568 O O . ALA A 1 72 ? 13.162 10.356 4.713 1.00 93.62 72 ALA A O 1
ATOM 569 N N . SER A 1 73 ? 11.786 8.622 5.094 1.00 89.75 73 SER A N 1
ATOM 570 C CA . SER A 1 73 ? 11.913 8.608 6.549 1.00 89.75 73 SER A CA 1
ATOM 571 C C . SER A 1 73 ? 13.013 7.653 7.009 1.00 89.75 73 SER A C 1
ATOM 573 O O . SER A 1 73 ? 12.862 6.432 6.994 1.00 89.75 73 SER A O 1
ATOM 575 N N . GLU A 1 74 ? 14.106 8.214 7.523 1.00 91.56 74 GLU A N 1
ATOM 576 C CA . GLU A 1 74 ? 15.188 7.443 8.147 1.00 91.56 74 GLU A CA 1
ATOM 577 C C . GLU A 1 74 ? 14.685 6.558 9.300 1.00 91.56 74 GLU A C 1
ATOM 579 O O . GLU A 1 74 ? 15.097 5.405 9.425 1.00 91.56 74 GLU A O 1
ATOM 584 N N . ALA A 1 75 ? 13.725 7.045 10.094 1.00 87.56 75 ALA A N 1
ATOM 585 C CA . ALA A 1 75 ? 13.124 6.270 11.178 1.00 87.56 75 ALA A CA 1
ATOM 586 C C . ALA A 1 75 ? 12.387 5.017 10.667 1.00 87.56 75 ALA A C 1
ATOM 588 O O . ALA A 1 75 ? 12.500 3.951 11.277 1.00 87.56 75 ALA A O 1
ATOM 589 N N . GLN A 1 76 ? 11.677 5.122 9.536 1.00 88.69 76 GLN A N 1
ATOM 590 C CA . GLN A 1 76 ? 11.026 3.972 8.900 1.00 88.69 76 GLN A CA 1
ATOM 591 C C . GLN A 1 76 ? 12.061 2.974 8.377 1.00 88.69 76 GLN A C 1
ATOM 593 O O . GLN A 1 76 ? 11.948 1.785 8.659 1.00 88.69 76 GLN A O 1
ATOM 598 N N . ILE A 1 77 ? 13.121 3.449 7.714 1.00 94.75 77 ILE A N 1
ATOM 599 C CA . ILE A 1 77 ? 14.194 2.584 7.201 1.00 94.75 77 ILE A CA 1
ATOM 600 C C . ILE A 1 77 ? 14.920 1.845 8.328 1.00 94.75 77 ILE A C 1
ATOM 602 O O . ILE A 1 77 ? 15.187 0.648 8.201 1.00 94.75 77 ILE A O 1
ATOM 606 N N . ILE A 1 78 ? 15.194 2.508 9.455 1.00 93.06 78 ILE A N 1
ATOM 607 C CA . ILE A 1 78 ? 15.770 1.858 10.640 1.00 93.06 78 ILE A CA 1
ATOM 608 C C . ILE A 1 78 ? 14.823 0.771 11.166 1.00 93.06 78 ILE A C 1
ATOM 610 O O . ILE A 1 78 ? 15.267 -0.343 11.453 1.00 93.06 78 ILE A O 1
ATOM 614 N N . ALA A 1 79 ? 13.524 1.064 11.281 1.00 90.44 79 ALA A N 1
ATOM 615 C CA . ALA A 1 79 ? 12.533 0.100 11.752 1.00 90.44 79 ALA A CA 1
ATOM 616 C C . ALA A 1 79 ? 12.390 -1.104 10.802 1.00 90.44 79 ALA A C 1
ATOM 618 O O . ALA A 1 79 ? 12.399 -2.244 11.270 1.00 90.44 79 ALA A O 1
ATOM 619 N N . ALA A 1 80 ? 12.323 -0.860 9.491 1.00 93.62 80 ALA A N 1
ATOM 620 C CA . ALA A 1 80 ? 12.250 -1.888 8.456 1.00 93.62 80 ALA A CA 1
ATOM 621 C C . ALA A 1 80 ? 13.500 -2.777 8.472 1.00 93.62 80 ALA A C 1
ATOM 623 O O . ALA A 1 80 ? 13.401 -4.000 8.524 1.00 93.62 80 ALA A O 1
ATOM 624 N N . THR A 1 81 ? 14.689 -2.171 8.545 1.00 96.06 81 THR A N 1
ATOM 625 C CA . THR A 1 81 ? 15.967 -2.901 8.599 1.00 96.06 81 THR A CA 1
ATOM 626 C C . THR A 1 81 ? 16.060 -3.795 9.833 1.00 96.06 81 THR A C 1
ATOM 628 O O . THR A 1 81 ? 16.488 -4.939 9.722 1.00 96.06 81 THR A O 1
ATOM 631 N N . ARG A 1 82 ? 15.625 -3.310 11.005 1.00 94.00 82 ARG A N 1
ATOM 632 C CA . ARG A 1 82 ? 15.625 -4.099 12.252 1.00 94.00 82 ARG A CA 1
ATOM 633 C C . ARG A 1 82 ? 14.675 -5.295 12.207 1.00 94.00 82 ARG A C 1
ATOM 635 O O . ARG A 1 82 ? 14.958 -6.306 12.840 1.00 94.00 82 ARG A O 1
ATOM 642 N N . LYS A 1 83 ? 13.543 -5.166 11.510 1.00 91.81 83 LYS A N 1
ATOM 643 C CA . LYS A 1 83 ? 12.522 -6.219 11.400 1.00 91.81 83 LYS A CA 1
ATOM 644 C C . LYS A 1 83 ? 12.764 -7.174 10.233 1.00 91.81 83 LYS A C 1
ATOM 646 O O . LYS A 1 83 ? 12.181 -8.254 10.238 1.00 91.81 83 LYS A O 1
ATOM 651 N N . ASN A 1 84 ? 13.613 -6.794 9.276 1.00 95.12 84 ASN A N 1
ATOM 652 C CA . ASN A 1 84 ? 13.856 -7.546 8.053 1.00 95.12 84 ASN A CA 1
ATOM 653 C C . ASN A 1 84 ? 14.312 -8.983 8.340 1.00 95.12 84 ASN A C 1
ATOM 655 O O . ASN A 1 84 ? 15.352 -9.210 8.959 1.00 95.12 84 ASN A O 1
ATOM 659 N N . LYS A 1 85 ? 13.564 -9.957 7.820 1.00 94.88 85 LYS A N 1
ATOM 660 C CA . LYS A 1 85 ? 13.878 -11.392 7.937 1.00 94.88 85 LYS A CA 1
ATOM 661 C C . LYS A 1 85 ? 14.481 -11.979 6.658 1.00 94.88 85 LYS A C 1
ATOM 663 O O . LYS A 1 85 ? 14.833 -13.157 6.631 1.00 94.88 85 LYS A O 1
ATOM 668 N N . PHE A 1 86 ? 14.600 -11.181 5.599 1.00 97.38 86 PHE A N 1
ATOM 669 C CA . PHE A 1 86 ? 14.932 -11.645 4.257 1.00 97.38 86 PHE A CA 1
ATOM 670 C C . PHE A 1 86 ? 16.326 -11.186 3.832 1.00 97.38 86 PHE A C 1
ATOM 672 O O . PHE A 1 86 ? 16.650 -9.999 3.848 1.00 97.38 86 PHE A O 1
ATOM 679 N N . LYS A 1 87 ? 17.155 -12.139 3.390 1.00 97.31 87 LYS A N 1
ATOM 680 C CA . LYS A 1 87 ? 18.538 -11.874 2.951 1.00 97.31 87 LYS A CA 1
ATOM 681 C C . LYS A 1 87 ? 18.620 -11.096 1.634 1.00 97.31 87 LYS A C 1
ATOM 683 O O . LYS A 1 87 ? 19.646 -10.486 1.357 1.00 97.31 87 LYS A O 1
ATOM 688 N N . ASN A 1 88 ? 17.566 -11.141 0.823 1.00 98.00 88 ASN A N 1
ATOM 689 C CA . ASN A 1 88 ? 17.486 -10.494 -0.486 1.00 98.00 88 ASN A CA 1
ATOM 690 C C . ASN A 1 88 ? 16.793 -9.122 -0.463 1.00 98.00 88 ASN A C 1
ATOM 692 O O . ASN A 1 88 ? 16.652 -8.512 -1.523 1.00 98.00 88 ASN A O 1
ATOM 696 N N . ILE A 1 89 ? 16.383 -8.620 0.708 1.00 98.56 89 ILE A N 1
ATOM 697 C CA . ILE A 1 89 ? 15.807 -7.278 0.845 1.00 98.56 89 ILE A CA 1
ATOM 698 C C . ILE A 1 89 ? 16.851 -6.319 1.407 1.00 98.56 89 ILE A C 1
ATOM 700 O O . ILE A 1 89 ? 17.522 -6.616 2.395 1.00 98.56 89 ILE A O 1
ATOM 704 N N . THR A 1 90 ? 16.973 -5.142 0.798 1.00 98.44 90 THR A N 1
ATOM 705 C CA . THR A 1 90 ? 17.763 -4.028 1.338 1.00 98.44 90 THR A CA 1
ATOM 706 C C . THR A 1 90 ? 16.909 -2.769 1.409 1.00 98.44 90 THR A C 1
ATOM 708 O O . THR A 1 90 ? 16.368 -2.329 0.398 1.00 98.44 90 THR A O 1
ATOM 711 N N . TYR A 1 91 ? 16.843 -2.161 2.591 1.00 98.38 91 TYR A N 1
ATOM 712 C CA . TYR A 1 91 ? 16.156 -0.890 2.817 1.00 98.38 91 TYR A CA 1
ATOM 713 C C . TYR A 1 91 ? 17.145 0.275 2.762 1.00 98.38 91 TYR A C 1
ATOM 715 O O . TYR A 1 91 ? 18.268 0.165 3.261 1.00 98.38 91 TYR A O 1
ATOM 723 N N . ARG A 1 92 ? 16.755 1.387 2.135 1.00 97.62 92 ARG A N 1
ATOM 724 C CA . ARG A 1 92 ? 17.597 2.580 1.970 1.00 97.62 92 ARG A CA 1
ATOM 725 C C . ARG A 1 92 ? 16.776 3.851 2.118 1.00 97.62 92 ARG A C 1
ATOM 727 O O . ARG A 1 92 ? 15.643 3.922 1.657 1.00 97.62 92 ARG A O 1
ATOM 734 N N . VAL A 1 93 ? 17.382 4.885 2.694 1.00 97.00 93 VAL A N 1
ATOM 735 C CA . VAL A 1 93 ? 16.798 6.227 2.628 1.00 97.00 93 VAL A CA 1
ATOM 736 C C . VAL A 1 93 ? 16.893 6.718 1.186 1.00 97.00 93 VAL A C 1
ATOM 738 O O . VAL A 1 93 ? 17.962 6.660 0.576 1.00 97.00 93 VAL A O 1
ATOM 741 N N . GLY A 1 94 ? 15.775 7.172 0.632 1.00 94.81 94 GLY A N 1
ATOM 742 C CA . GLY A 1 94 ? 15.696 7.636 -0.748 1.00 94.81 94 GLY A CA 1
ATOM 743 C C . GLY A 1 94 ? 14.371 8.323 -1.027 1.00 94.81 94 GLY A C 1
ATOM 744 O O . GLY A 1 94 ? 13.409 8.154 -0.281 1.00 94.81 94 GLY A O 1
ATOM 745 N N . ASN A 1 95 ? 14.334 9.119 -2.091 1.00 93.75 95 ASN A N 1
ATOM 746 C CA . ASN A 1 95 ? 13.131 9.837 -2.485 1.00 93.75 95 ASN A CA 1
ATOM 747 C C . ASN A 1 95 ? 12.555 9.265 -3.786 1.00 93.75 95 ASN A C 1
ATOM 749 O O . ASN A 1 95 ? 13.298 8.740 -4.613 1.00 93.75 95 ASN A O 1
ATOM 753 N N . ALA A 1 96 ? 11.242 9.382 -3.968 1.00 94.50 96 ALA A N 1
ATOM 754 C CA . ALA A 1 96 ? 10.540 8.857 -5.133 1.00 94.50 96 ALA A CA 1
ATOM 755 C C . ALA A 1 96 ? 11.040 9.486 -6.444 1.00 94.50 96 ALA A C 1
ATOM 757 O O . ALA A 1 96 ? 11.103 8.815 -7.467 1.00 94.50 96 ALA A O 1
ATOM 758 N N . GLU A 1 97 ? 11.456 10.754 -6.404 1.00 96.56 97 GLU A N 1
ATOM 759 C CA . GLU A 1 97 ? 11.976 11.488 -7.563 1.00 96.56 97 GLU A CA 1
ATOM 760 C C . GLU A 1 97 ? 13.465 11.237 -7.849 1.00 96.56 97 GLU A C 1
ATOM 762 O O . GLU A 1 97 ? 14.035 11.897 -8.717 1.00 96.56 97 GLU A O 1
ATOM 767 N N . HIS A 1 98 ? 14.120 10.329 -7.116 1.00 95.75 98 HIS A N 1
ATOM 768 C CA . HIS A 1 98 ? 15.483 9.892 -7.418 1.00 95.75 98 HIS A CA 1
ATOM 769 C C . HIS A 1 98 ? 15.712 8.449 -6.954 1.00 95.75 98 HIS A C 1
ATOM 771 O O . HIS A 1 98 ? 16.136 8.184 -5.821 1.00 95.75 98 HIS A O 1
ATOM 777 N N . ILE A 1 99 ? 15.434 7.500 -7.846 1.00 95.81 99 ILE A N 1
ATOM 778 C CA . ILE A 1 99 ? 15.544 6.071 -7.568 1.00 95.81 99 ILE A CA 1
ATOM 779 C C . ILE A 1 99 ? 16.986 5.647 -7.846 1.00 95.81 99 ILE A C 1
ATOM 781 O O . ILE A 1 99 ? 17.403 5.523 -8.997 1.00 95.81 99 ILE A O 1
ATOM 785 N N . ASN A 1 100 ? 17.759 5.393 -6.785 1.00 95.25 100 ASN A N 1
ATOM 786 C CA . ASN A 1 100 ? 19.174 5.011 -6.872 1.00 95.25 100 ASN A CA 1
ATOM 787 C C . ASN A 1 100 ? 19.361 3.561 -7.378 1.00 95.25 100 ASN A C 1
ATOM 789 O O . ASN A 1 100 ? 19.763 2.657 -6.637 1.00 95.25 100 ASN A O 1
ATOM 793 N N . CYS A 1 101 ? 18.999 3.353 -8.642 1.00 97.25 101 CYS A N 1
ATOM 794 C CA . CYS A 1 101 ? 19.108 2.141 -9.444 1.00 97.25 101 CYS A CA 1
ATOM 795 C C . CYS A 1 101 ? 19.617 2.512 -10.843 1.00 97.25 101 CYS A C 1
ATOM 797 O O . CYS A 1 101 ? 19.397 3.628 -11.324 1.00 97.25 101 CYS A O 1
ATOM 799 N N . ALA A 1 102 ? 20.285 1.563 -11.497 1.00 97.50 102 ALA A N 1
ATOM 800 C CA . ALA A 1 102 ? 20.733 1.735 -12.872 1.00 97.50 102 ALA A CA 1
ATOM 801 C C . ALA A 1 102 ? 19.540 1.831 -13.835 1.00 97.50 102 ALA A C 1
ATOM 803 O O . ALA A 1 102 ? 18.452 1.312 -13.555 1.00 97.50 102 ALA A O 1
ATOM 804 N N . ASP A 1 103 ? 19.763 2.468 -14.977 1.00 97.62 103 ASP A N 1
ATOM 805 C CA . ASP A 1 103 ? 18.788 2.533 -16.060 1.00 97.62 103 ASP A CA 1
ATOM 806 C C . ASP A 1 103 ? 18.416 1.120 -16.516 1.00 97.62 103 ASP A C 1
ATOM 808 O O . ASP A 1 103 ? 19.272 0.236 -16.583 1.00 97.62 103 ASP A O 1
ATOM 812 N N . SER A 1 104 ? 17.137 0.905 -16.830 1.00 95.94 104 SER A N 1
ATOM 813 C CA . SER A 1 104 ? 16.627 -0.377 -17.340 1.00 95.94 104 SER A CA 1
ATOM 814 C C . SER A 1 104 ? 17.096 -1.603 -16.536 1.00 95.94 104 SER A C 1
ATOM 816 O O . SER A 1 104 ? 17.493 -2.613 -17.111 1.00 95.94 104 SER A O 1
ATOM 818 N N . SER A 1 105 ? 17.066 -1.521 -15.202 1.00 96.25 105 SER A N 1
ATOM 819 C CA . SER A 1 105 ? 17.546 -2.581 -14.294 1.00 96.25 105 SER A CA 1
ATOM 820 C C . SER A 1 105 ? 16.472 -3.149 -13.365 1.00 96.25 105 SER A C 1
ATOM 822 O O . SER A 1 105 ? 16.727 -4.096 -12.621 1.00 96.25 105 SER A O 1
ATOM 824 N N . VAL A 1 106 ? 15.271 -2.568 -13.373 1.00 97.12 106 VAL A N 1
ATOM 825 C CA . VAL A 1 106 ? 14.162 -2.937 -12.488 1.00 97.12 106 VAL A CA 1
ATOM 826 C C . VAL A 1 106 ? 13.037 -3.555 -13.313 1.00 97.12 106 VAL A C 1
ATOM 828 O O . VAL A 1 106 ? 12.665 -3.035 -14.363 1.00 97.12 106 VAL A O 1
ATOM 831 N N . GLN A 1 107 ? 12.476 -4.672 -12.856 1.00 96.06 107 GLN A N 1
ATOM 832 C CA . GLN A 1 107 ? 11.327 -5.304 -13.519 1.00 96.06 107 GLN A CA 1
ATOM 833 C C . GLN A 1 107 ? 9.998 -4.872 -12.901 1.00 96.06 107 GLN A C 1
ATOM 835 O O . GLN A 1 107 ? 8.991 -4.822 -13.600 1.00 96.06 107 GLN A O 1
ATOM 840 N N . LEU A 1 108 ? 9.996 -4.535 -11.611 1.00 97.50 108 LEU A N 1
ATOM 841 C CA . LEU A 1 108 ? 8.805 -4.100 -10.893 1.00 97.50 108 LEU A CA 1
ATOM 842 C C . LEU A 1 108 ? 9.122 -2.901 -10.001 1.00 97.50 108 LEU A C 1
ATOM 844 O O . LEU A 1 108 ? 9.997 -2.992 -9.141 1.00 97.50 108 LEU A O 1
ATOM 848 N N . VAL A 1 109 ? 8.377 -1.812 -10.173 1.00 98.44 109 VAL A N 1
ATOM 849 C CA . VAL A 1 109 ? 8.308 -0.713 -9.207 1.00 98.44 109 VAL A CA 1
ATOM 850 C C . VAL A 1 109 ? 6.936 -0.734 -8.543 1.00 98.44 109 VAL A C 1
ATOM 852 O O . VAL A 1 109 ? 5.910 -0.732 -9.222 1.00 98.44 109 VAL A O 1
ATOM 855 N N . THR A 1 110 ? 6.905 -0.744 -7.216 1.00 98.38 110 THR A N 1
ATOM 856 C CA . THR A 1 110 ? 5.684 -0.750 -6.410 1.00 98.38 110 THR A CA 1
ATOM 857 C C . THR A 1 110 ? 5.615 0.497 -5.535 1.00 98.38 110 THR A C 1
ATOM 859 O O . THR A 1 110 ? 6.638 1.021 -5.102 1.00 98.38 110 THR A O 1
ATOM 862 N N . THR A 1 111 ? 4.407 0.988 -5.264 1.00 97.06 111 THR A N 1
ATOM 863 C CA . THR A 1 111 ? 4.173 1.985 -4.212 1.00 97.06 111 THR A CA 1
ATOM 864 C C . THR A 1 111 ? 2.821 1.748 -3.542 1.00 97.06 111 THR A C 1
ATOM 866 O O . THR A 1 111 ? 1.779 1.733 -4.202 1.00 97.06 111 THR A O 1
ATOM 869 N N . CYS A 1 112 ? 2.851 1.514 -2.227 1.00 95.00 112 CYS A N 1
ATOM 870 C CA . CYS A 1 112 ? 1.681 1.207 -1.406 1.00 95.00 112 CYS A CA 1
ATOM 871 C C . CYS A 1 112 ? 1.321 2.414 -0.540 1.00 95.00 112 CYS A C 1
ATOM 873 O O . CYS A 1 112 ? 2.102 2.775 0.336 1.00 95.00 112 CYS A O 1
ATOM 875 N N . HIS A 1 113 ? 0.152 3.033 -0.742 1.00 91.06 113 HIS A N 1
ATOM 876 C CA . HIS A 1 113 ? -0.301 4.172 0.085 1.00 91.06 113 HIS A CA 1
ATOM 877 C C . HIS A 1 113 ? 0.712 5.334 0.197 1.00 91.06 113 HIS A C 1
ATOM 879 O O . HIS A 1 113 ? 0.705 6.054 1.197 1.00 91.06 113 HIS A O 1
ATOM 885 N N . ALA A 1 114 ? 1.576 5.549 -0.800 1.00 91.81 114 ALA A N 1
ATOM 886 C CA . ALA A 1 114 ? 2.599 6.600 -0.739 1.00 91.81 114 ALA A CA 1
ATOM 887 C C . ALA A 1 114 ? 2.578 7.582 -1.922 1.00 91.81 114 ALA A C 1
ATOM 889 O O . ALA A 1 114 ? 2.970 8.737 -1.759 1.00 91.81 114 ALA A O 1
ATOM 890 N N . CYS A 1 115 ? 2.057 7.177 -3.083 1.00 92.19 115 CYS A N 1
ATOM 891 C CA . CYS A 1 115 ? 2.109 7.963 -4.321 1.00 92.19 115 CYS A CA 1
ATOM 892 C C . CYS A 1 115 ? 1.452 9.357 -4.216 1.00 92.19 115 CYS A C 1
ATOM 894 O O . CYS A 1 115 ? 1.833 10.293 -4.914 1.00 92.19 115 CYS A O 1
ATOM 896 N N . GLN A 1 116 ? 0.509 9.543 -3.290 1.00 90.31 116 GLN A N 1
ATOM 897 C CA . GLN A 1 116 ? -0.125 10.831 -2.985 1.00 90.31 116 GLN A CA 1
ATOM 898 C C . GLN A 1 116 ? 0.817 11.892 -2.391 1.00 90.31 116 GLN A C 1
ATOM 900 O O . GLN A 1 116 ? 0.423 13.051 -2.274 1.00 90.31 116 GLN A O 1
ATOM 905 N N . TYR A 1 117 ? 2.034 11.511 -1.995 1.00 90.50 117 TYR A N 1
ATOM 906 C CA . TYR A 1 117 ? 3.039 12.415 -1.433 1.00 90.50 117 TYR A CA 1
ATOM 907 C C . TYR A 1 117 ? 4.119 12.839 -2.437 1.00 90.50 117 TYR A C 1
ATOM 909 O O . TYR A 1 117 ? 4.966 13.662 -2.084 1.00 90.50 117 TYR A O 1
ATOM 917 N N . PHE A 1 118 ? 4.118 12.279 -3.649 1.00 93.31 118 PHE A N 1
ATOM 918 C CA . PHE A 1 118 ? 5.210 12.435 -4.613 1.00 93.31 118 PHE A CA 1
ATOM 919 C C . PHE A 1 118 ? 4.966 13.589 -5.592 1.00 93.31 118 PHE A C 1
ATOM 921 O O . PHE A 1 118 ? 3.826 13.962 -5.884 1.00 93.31 118 PHE A O 1
ATOM 928 N N . ASP A 1 119 ? 6.047 14.119 -6.162 1.00 94.62 119 ASP A N 1
ATOM 929 C CA . ASP A 1 119 ? 6.018 14.896 -7.403 1.00 94.62 119 ASP A CA 1
ATOM 930 C C . ASP A 1 119 ? 5.847 13.913 -8.577 1.00 94.62 119 ASP A C 1
ATOM 932 O O . ASP A 1 119 ? 6.818 13.356 -9.092 1.00 94.62 119 ASP A O 1
ATOM 936 N N . LEU A 1 120 ? 4.586 13.644 -8.946 1.00 94.06 120 LEU A N 1
ATOM 937 C CA . LEU A 1 120 ? 4.225 12.592 -9.907 1.00 94.06 120 LEU A CA 1
ATOM 938 C C . LEU A 1 120 ? 4.981 12.688 -11.244 1.00 94.06 120 LEU A C 1
ATOM 940 O O . LEU A 1 120 ? 5.501 11.659 -11.671 1.00 94.06 120 LEU A O 1
ATOM 944 N N . PRO A 1 121 ? 5.121 13.863 -11.896 1.00 94.94 121 PRO A N 1
ATOM 945 C CA . PRO A 1 121 ? 5.916 13.969 -13.120 1.00 94.94 121 PRO A CA 1
ATOM 946 C C . PRO A 1 121 ? 7.364 13.490 -12.964 1.00 94.94 121 PRO A C 1
ATOM 948 O O . PRO A 1 121 ? 7.854 12.736 -13.804 1.00 94.94 121 PRO A O 1
ATOM 951 N N . LYS A 1 122 ? 8.053 13.889 -11.886 1.00 96.81 122 LYS A N 1
ATOM 952 C CA . LYS A 1 122 ? 9.445 13.469 -11.648 1.00 96.81 122 LYS A CA 1
ATOM 953 C C . LYS A 1 122 ? 9.544 12.004 -11.249 1.00 96.81 122 LYS A C 1
ATOM 955 O O . LYS A 1 122 ? 10.444 11.310 -11.711 1.00 96.81 122 LYS A O 1
ATOM 960 N N . PHE A 1 123 ? 8.614 11.536 -10.421 1.00 97.38 123 PHE A N 1
ATOM 961 C CA . PHE A 1 123 ? 8.512 10.127 -10.066 1.00 97.38 123 PHE A CA 1
ATOM 962 C C . PHE A 1 123 ? 8.334 9.263 -11.318 1.00 97.38 123 PHE A C 1
ATOM 964 O O . PHE A 1 123 ? 9.088 8.317 -11.511 1.00 97.38 123 PHE A O 1
ATOM 971 N N . TYR A 1 124 ? 7.404 9.607 -12.212 1.00 96.88 124 TYR A N 1
ATOM 972 C CA . TYR A 1 124 ? 7.187 8.846 -13.441 1.00 96.88 124 TYR A CA 1
ATOM 973 C C . TYR A 1 124 ? 8.405 8.857 -14.369 1.00 96.88 124 TYR A C 1
ATOM 975 O O . TYR A 1 124 ? 8.724 7.809 -14.922 1.00 96.88 124 TYR A O 1
ATOM 983 N N . ALA A 1 125 ? 9.123 9.979 -14.486 1.00 96.62 125 ALA A N 1
ATOM 984 C CA . ALA A 1 125 ? 10.370 10.029 -15.253 1.00 96.62 125 ALA A CA 1
ATOM 985 C C . ALA A 1 125 ? 11.443 9.078 -14.684 1.00 96.62 125 ALA A C 1
ATOM 987 O O . ALA A 1 125 ? 12.106 8.359 -15.432 1.00 96.62 125 ALA A O 1
ATOM 988 N N . GLU A 1 126 ? 11.588 9.014 -13.358 1.00 98.00 126 GLU A N 1
ATOM 989 C CA . GLU A 1 126 ? 12.516 8.077 -12.717 1.00 98.00 126 GLU A CA 1
ATOM 990 C C . GLU A 1 126 ? 12.078 6.621 -12.853 1.00 98.00 126 GLU A C 1
ATOM 992 O O . GLU A 1 126 ? 12.912 5.753 -13.110 1.00 98.00 126 GLU A O 1
ATOM 997 N N . VAL A 1 127 ? 10.780 6.341 -12.716 1.00 98.00 127 VAL A N 1
ATOM 998 C CA . VAL A 1 127 ? 10.235 4.996 -12.927 1.00 98.00 127 VAL A CA 1
ATOM 999 C C . VAL A 1 127 ? 10.484 4.537 -14.359 1.00 98.00 127 VAL A C 1
ATOM 1001 O O . VAL A 1 127 ? 10.951 3.418 -14.566 1.00 98.00 127 VAL A O 1
ATOM 1004 N N . GLU A 1 128 ? 10.232 5.399 -15.345 1.00 97.25 128 GLU A N 1
ATOM 1005 C CA . GLU A 1 128 ? 10.550 5.116 -16.741 1.00 97.25 128 GLU A CA 1
ATOM 1006 C C . GLU A 1 128 ? 12.035 4.804 -16.912 1.00 97.25 128 GLU A C 1
ATOM 1008 O O . GLU A 1 128 ? 12.372 3.796 -17.531 1.00 97.25 128 GLU A O 1
ATOM 1013 N N . ARG A 1 129 ? 12.928 5.620 -16.339 1.00 97.75 129 ARG A N 1
ATOM 1014 C CA . ARG A 1 129 ? 14.379 5.428 -16.446 1.00 97.75 129 ARG A CA 1
ATOM 1015 C C . ARG A 1 129 ? 14.822 4.064 -15.910 1.00 97.75 129 ARG A C 1
ATOM 1017 O O . ARG A 1 129 ? 15.573 3.355 -16.583 1.00 97.75 129 ARG A O 1
ATOM 1024 N N . VAL A 1 130 ? 14.368 3.677 -14.716 1.00 98.06 130 VAL A N 1
ATOM 1025 C CA . VAL A 1 130 ? 14.846 2.451 -14.047 1.00 98.06 130 VAL A CA 1
ATOM 1026 C C . VAL A 1 130 ? 14.173 1.177 -14.550 1.00 98.06 130 VAL A C 1
ATOM 1028 O O . VAL A 1 130 ? 14.785 0.107 -14.473 1.00 98.06 130 VAL A O 1
ATOM 1031 N N . LEU A 1 131 ? 12.937 1.255 -15.055 1.00 96.94 131 LEU A N 1
ATOM 1032 C CA . LEU A 1 131 ? 12.226 0.080 -15.551 1.00 96.94 131 LEU A CA 1
ATOM 1033 C C . LEU A 1 131 ? 12.873 -0.468 -16.827 1.00 96.94 131 LEU A C 1
ATOM 1035 O O . LEU A 1 131 ? 13.146 0.252 -17.789 1.00 96.94 131 LEU A O 1
ATOM 1039 N N . THR A 1 132 ? 13.067 -1.782 -16.850 1.00 94.19 132 THR A N 1
ATOM 1040 C CA . THR A 1 132 ? 13.340 -2.556 -18.067 1.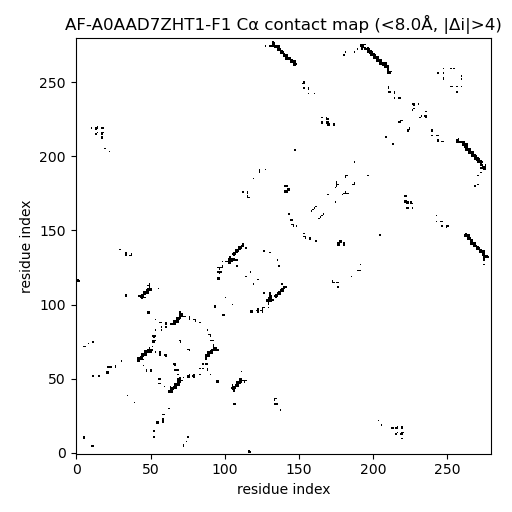00 94.19 132 THR A CA 1
ATOM 1041 C C . THR A 1 132 ? 12.194 -2.403 -19.077 1.00 94.19 132 THR A C 1
ATOM 1043 O O . THR A 1 132 ? 11.051 -2.159 -18.673 1.00 94.19 132 THR A O 1
ATOM 1046 N N . PRO A 1 133 ? 12.446 -2.558 -20.391 1.00 92.00 133 PRO A N 1
ATOM 1047 C CA . PRO A 1 133 ? 11.369 -2.725 -21.364 1.00 92.00 133 PRO A CA 1
ATOM 1048 C C . PRO A 1 133 ? 10.413 -3.849 -20.936 1.00 92.00 133 PRO A C 1
ATOM 1050 O O . PRO A 1 133 ? 10.860 -4.944 -20.600 1.00 92.00 133 PRO A O 1
ATOM 1053 N N . GLY A 1 134 ? 9.106 -3.578 -20.912 1.00 91.94 134 GLY A N 1
ATOM 1054 C CA . GLY A 1 134 ? 8.097 -4.528 -20.426 1.00 91.94 134 GLY A CA 1
ATOM 1055 C C . GLY A 1 134 ? 7.958 -4.622 -18.899 1.00 91.94 134 GLY A C 1
ATOM 1056 O O . GLY A 1 134 ? 7.065 -5.331 -18.429 1.00 91.94 134 GLY A O 1
ATOM 1057 N N . GLY A 1 135 ? 8.787 -3.906 -18.132 1.00 94.81 135 GLY A N 1
ATOM 1058 C CA . GLY A 1 135 ? 8.673 -3.794 -16.679 1.00 94.81 135 GLY A CA 1
ATOM 1059 C C . GLY A 1 135 ? 7.393 -3.077 -16.241 1.00 94.81 135 GLY A C 1
ATOM 1060 O O . GLY A 1 135 ? 6.766 -2.354 -17.018 1.00 94.81 135 GLY A O 1
ATOM 1061 N N . VAL A 1 136 ? 6.990 -3.280 -14.988 1.00 96.38 136 VAL A N 1
ATOM 1062 C CA . VAL A 1 136 ? 5.693 -2.827 -14.463 1.00 96.38 136 VAL A CA 1
ATOM 1063 C C . VAL A 1 136 ? 5.868 -1.794 -13.355 1.00 96.38 136 VAL A C 1
ATOM 1065 O O . VAL A 1 136 ? 6.649 -1.989 -12.426 1.00 96.38 136 VAL A O 1
ATOM 1068 N N . LEU A 1 137 ? 5.080 -0.723 -13.421 1.00 97.88 137 LEU A N 1
ATOM 1069 C CA . LEU A 1 137 ? 4.760 0.133 -12.283 1.00 97.88 137 LEU A CA 1
ATOM 1070 C C . LEU A 1 137 ? 3.408 -0.301 -11.713 1.00 97.88 137 LEU A C 1
ATOM 1072 O O . LEU A 1 137 ? 2.434 -0.379 -12.459 1.00 97.88 137 LEU A O 1
ATOM 1076 N N . CYS A 1 138 ? 3.329 -0.528 -10.403 1.00 97.56 138 CYS A N 1
ATOM 1077 C CA . CYS A 1 138 ? 2.062 -0.697 -9.702 1.00 97.56 138 CYS A CA 1
ATOM 1078 C C . CYS A 1 138 ? 1.887 0.345 -8.597 1.00 97.56 138 CYS A C 1
ATOM 1080 O O . CYS A 1 138 ? 2.619 0.346 -7.601 1.00 97.56 138 CYS A O 1
ATOM 1082 N N . LEU A 1 139 ? 0.850 1.171 -8.738 1.00 96.94 139 LEU A N 1
ATOM 1083 C CA . LEU A 1 139 ? 0.316 2.000 -7.660 1.00 96.94 139 LEU A CA 1
ATOM 1084 C C . LEU A 1 139 ? -0.799 1.210 -6.980 1.00 96.94 139 LEU A C 1
ATOM 1086 O O . LEU A 1 139 ? -1.710 0.739 -7.658 1.00 96.94 139 LEU A O 1
ATOM 1090 N N . TYR A 1 140 ? -0.750 1.030 -5.667 1.00 95.94 140 TYR A N 1
ATOM 1091 C CA . TYR A 1 140 ? -1.773 0.240 -4.985 1.00 95.94 140 TYR A CA 1
ATOM 1092 C C . TYR A 1 140 ? -2.020 0.713 -3.561 1.00 95.94 140 TYR A C 1
ATOM 1094 O O . TYR A 1 140 ? -1.271 1.492 -2.966 1.00 95.94 140 TYR A O 1
ATOM 1102 N N . GLY A 1 141 ? -3.123 0.227 -3.020 1.00 95.19 141 GLY A N 1
ATOM 1103 C CA . GLY A 1 141 ? -3.522 0.474 -1.655 1.00 95.19 141 GLY A CA 1
ATOM 1104 C C . GLY A 1 141 ? -4.707 -0.392 -1.279 1.00 95.19 141 GLY A C 1
ATOM 1105 O O . GLY A 1 141 ? -5.001 -1.401 -1.918 1.00 95.19 141 GLY A O 1
ATOM 1106 N N . TYR A 1 142 ? -5.381 0.017 -0.217 1.00 94.81 142 TYR A N 1
ATOM 1107 C CA . TYR A 1 142 ? -6.592 -0.608 0.278 1.00 94.81 142 TYR A CA 1
ATOM 1108 C C . TYR A 1 142 ? -7.528 0.463 0.829 1.00 94.81 142 TYR A C 1
ATOM 1110 O O . TYR A 1 142 ? -7.081 1.482 1.361 1.00 94.81 142 TYR A O 1
ATOM 1118 N N . ALA A 1 143 ? -8.825 0.227 0.673 1.00 93.12 143 ALA A N 1
ATOM 1119 C CA . ALA A 1 143 ? -9.871 1.068 1.233 1.00 93.12 143 ALA A CA 1
ATOM 1120 C C . ALA A 1 143 ? -9.974 0.898 2.758 1.00 93.12 143 ALA A C 1
ATOM 1122 O O . ALA A 1 143 ? -9.295 0.068 3.366 1.00 93.12 143 ALA A O 1
ATOM 1123 N N . LEU A 1 144 ? -10.844 1.693 3.378 1.00 92.69 144 LEU A N 1
ATOM 1124 C CA . LEU A 1 144 ? -11.157 1.586 4.802 1.00 92.69 144 LEU A CA 1
ATOM 1125 C C . LEU A 1 144 ? -11.591 0.153 5.185 1.00 92.69 144 LEU A C 1
ATOM 1127 O O . LEU A 1 144 ? -12.235 -0.519 4.372 1.00 92.69 144 LEU A O 1
ATOM 1131 N N . PRO A 1 145 ? -11.252 -0.316 6.404 1.00 93.81 145 PRO A N 1
ATOM 1132 C CA . PRO A 1 145 ? -11.681 -1.627 6.882 1.00 93.81 145 PRO A CA 1
ATOM 1133 C C . PRO A 1 145 ? -13.203 -1.699 6.903 1.00 93.81 145 PRO A C 1
ATOM 1135 O O . PRO A 1 145 ? -13.865 -0.706 7.203 1.00 93.81 145 PRO A O 1
ATOM 1138 N N . GLN A 1 146 ? -13.751 -2.874 6.625 1.00 93.94 146 GLN A N 1
ATOM 1139 C CA . GLN A 1 146 ? -15.167 -3.170 6.811 1.00 93.94 146 GLN A CA 1
ATOM 1140 C C . GLN A 1 146 ? -15.302 -4.493 7.567 1.00 93.94 146 GLN A C 1
ATOM 1142 O O . GLN A 1 146 ? -14.548 -5.422 7.287 1.00 93.94 146 GLN A O 1
ATOM 1147 N N . PRO A 1 147 ? -16.243 -4.621 8.507 1.00 92.75 147 PRO A N 1
ATOM 1148 C CA . PRO A 1 147 ? -16.595 -5.913 9.083 1.00 92.75 147 PRO A CA 1
ATOM 1149 C C . PRO A 1 147 ? -17.096 -6.868 7.985 1.00 92.75 147 PRO A C 1
ATOM 1151 O O . PRO A 1 147 ? -17.858 -6.454 7.113 1.00 92.75 147 PRO A O 1
ATOM 1154 N N . MET A 1 148 ? -16.656 -8.131 7.998 1.00 86.50 148 MET A N 1
ATOM 1155 C CA . MET A 1 148 ? -17.090 -9.167 7.040 1.00 86.50 148 MET A CA 1
ATOM 1156 C C . MET A 1 148 ? -18.429 -9.820 7.440 1.00 86.50 148 MET A C 1
ATOM 1158 O O . MET A 1 148 ? -18.948 -10.702 6.761 1.00 86.50 148 MET A O 1
ATOM 1162 N N . CYS A 1 149 ? -19.034 -9.399 8.543 1.00 70.00 149 CYS A N 1
ATOM 1163 C CA . CYS A 1 149 ? -20.392 -9.795 8.871 1.00 70.00 149 CYS A CA 1
ATOM 1164 C C . CYS A 1 149 ? -21.365 -9.051 7.946 1.00 70.00 149 CYS A C 1
ATOM 1166 O O . CYS A 1 149 ? -21.268 -7.838 7.788 1.00 70.00 149 CYS A O 1
ATOM 1168 N N . GLY A 1 150 ? -22.356 -9.738 7.373 1.00 64.62 150 GLY A N 1
ATOM 1169 C CA . GLY A 1 150 ? -23.450 -9.097 6.620 1.00 64.62 150 GLY A CA 1
ATOM 1170 C C . GLY A 1 150 ? -24.341 -8.161 7.460 1.00 64.62 150 GLY A C 1
ATOM 1171 O O . GLY A 1 150 ? -25.410 -7.756 7.003 1.00 64.62 150 GLY A O 1
ATOM 1172 N N . ASP A 1 151 ? -23.917 -7.847 8.684 1.00 75.81 151 ASP A N 1
ATOM 1173 C CA . ASP A 1 151 ? -24.549 -6.916 9.594 1.00 75.81 151 ASP A CA 1
ATOM 117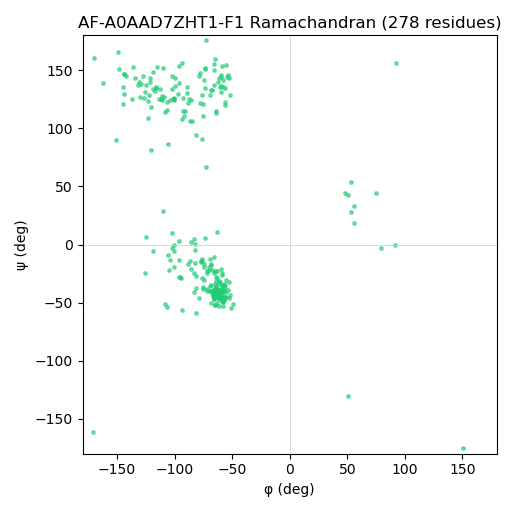4 C C . ASP A 1 151 ? -24.294 -5.467 9.157 1.00 75.81 151 ASP A C 1
ATOM 1176 O O . ASP A 1 151 ? -23.193 -4.913 9.245 1.00 75.81 151 ASP A O 1
ATOM 1180 N N . LYS A 1 152 ? -25.377 -4.837 8.706 1.00 86.38 152 LYS A N 1
ATOM 1181 C CA . LYS A 1 152 ? -25.391 -3.442 8.269 1.00 86.38 152 LYS A CA 1
ATOM 1182 C C . LYS A 1 152 ? -25.106 -2.471 9.413 1.00 86.38 152 LYS A C 1
ATOM 1184 O O . LYS A 1 152 ? -24.654 -1.362 9.131 1.00 86.38 152 LYS A O 1
ATOM 1189 N N . GLN A 1 153 ? -25.362 -2.851 10.666 1.00 92.00 153 GLN A N 1
ATOM 1190 C CA . GLN A 1 153 ? -25.116 -2.002 11.828 1.00 92.00 153 GLN A CA 1
ATOM 1191 C C . GLN A 1 153 ? -23.617 -1.809 12.051 1.00 92.00 153 GLN A C 1
ATOM 1193 O O . GLN A 1 153 ? -23.158 -0.669 12.125 1.00 92.00 153 GLN A O 1
ATOM 1198 N N . LEU A 1 154 ? -22.842 -2.894 12.069 1.00 92.94 154 LEU A N 1
ATOM 1199 C CA . LEU A 1 154 ? -21.386 -2.830 12.202 1.00 92.94 154 LEU A CA 1
ATOM 1200 C C . LEU A 1 154 ? -20.733 -2.041 11.054 1.00 92.94 154 LEU A C 1
ATOM 1202 O O . LEU A 1 154 ? -19.907 -1.160 11.304 1.00 92.94 154 LEU A O 1
ATOM 1206 N N . SER A 1 155 ? -21.152 -2.266 9.803 1.00 93.31 155 SER A N 1
ATOM 1207 C CA . SER A 1 155 ? -20.691 -1.440 8.674 1.00 93.31 155 SER A CA 1
ATOM 1208 C C . SER A 1 155 ? -21.081 0.035 8.828 1.00 93.31 155 SER A C 1
ATOM 1210 O O . SER A 1 155 ? -20.285 0.917 8.509 1.00 93.31 155 SER A O 1
ATOM 1212 N N . HIS A 1 156 ? -22.286 0.331 9.326 1.00 94.75 156 HIS A N 1
ATOM 1213 C CA . HIS A 1 156 ? -22.735 1.705 9.551 1.00 94.75 156 HIS A CA 1
ATOM 1214 C C . HIS A 1 156 ? -21.892 2.419 10.613 1.00 94.75 156 HIS A C 1
ATOM 1216 O O . HIS A 1 156 ? -21.467 3.544 10.369 1.00 94.75 156 HIS A O 1
ATOM 1222 N N . ILE A 1 157 ? -21.587 1.765 11.737 1.00 96.25 157 ILE A N 1
ATOM 1223 C CA . ILE A 1 157 ? -20.732 2.318 12.802 1.00 96.25 157 ILE A CA 1
ATOM 1224 C C . ILE A 1 157 ? -19.342 2.660 12.252 1.00 96.25 157 ILE A C 1
ATOM 1226 O O . ILE A 1 157 ? -18.829 3.762 12.461 1.00 96.25 157 ILE A O 1
ATOM 1230 N N . VAL A 1 158 ? -18.750 1.740 11.486 1.00 94.69 158 VAL A N 1
ATOM 1231 C CA . VAL A 1 158 ? -17.442 1.947 10.852 1.00 94.69 158 VAL A CA 1
ATOM 1232 C C . VAL A 1 158 ? -17.474 3.105 9.852 1.00 94.69 158 VAL A C 1
ATOM 1234 O O . VAL A 1 158 ? -16.597 3.971 9.887 1.00 94.69 158 VAL A O 1
ATOM 1237 N N . ASN A 1 159 ? -18.496 3.176 8.998 1.00 94.25 159 ASN A N 1
ATOM 1238 C CA . ASN A 1 159 ? -18.630 4.260 8.025 1.00 94.25 159 ASN A CA 1
ATOM 1239 C C . ASN A 1 159 ? -18.886 5.611 8.700 1.00 94.25 159 ASN A C 1
ATOM 1241 O O . ASN A 1 159 ? -18.216 6.578 8.362 1.00 94.25 159 ASN A O 1
ATOM 1245 N N . LYS A 1 160 ? -19.761 5.677 9.706 1.00 96.06 160 LYS A N 1
ATOM 1246 C CA . LYS A 1 160 ? -20.017 6.890 10.497 1.00 96.06 160 LYS A CA 1
ATOM 1247 C C . LYS A 1 160 ? -18.736 7.425 11.140 1.00 96.06 160 LYS A C 1
ATOM 1249 O O . LYS A 1 160 ? -18.498 8.633 11.165 1.00 96.06 160 LYS A O 1
ATOM 1254 N N . PHE A 1 161 ? -17.874 6.544 11.646 1.00 96.25 161 PHE A N 1
ATOM 1255 C CA . PHE A 1 161 ? -16.597 6.968 12.212 1.00 96.25 161 PHE A CA 1
ATOM 1256 C C . PHE A 1 161 ? -15.672 7.581 11.149 1.00 96.25 161 PHE A C 1
ATOM 1258 O O . PHE A 1 161 ? -15.164 8.687 11.328 1.00 96.25 161 PHE A O 1
ATOM 1265 N N . TYR A 1 162 ? -15.442 6.894 10.028 1.00 93.81 162 TYR A N 1
ATOM 1266 C CA . TYR A 1 162 ? -14.456 7.359 9.046 1.00 93.81 162 TYR A CA 1
ATOM 1267 C C . TYR A 1 162 ? -14.966 8.443 8.094 1.00 93.81 162 TYR A C 1
ATOM 1269 O O . TYR A 1 162 ? -14.191 9.326 7.726 1.00 93.81 162 TYR A O 1
ATOM 1277 N N . CYS A 1 163 ? -16.224 8.355 7.677 1.00 91.94 163 CYS A N 1
ATOM 1278 C CA . CYS A 1 163 ? -16.805 9.194 6.635 1.00 91.94 163 CYS A CA 1
ATOM 1279 C C . CYS A 1 163 ? -17.554 10.402 7.190 1.00 91.94 163 CYS A C 1
ATOM 1281 O O . CYS A 1 163 ? -17.559 11.410 6.501 1.00 91.94 163 CYS A O 1
ATOM 1283 N N . ASP A 1 164 ? -18.100 10.330 8.411 1.00 94.44 164 ASP A N 1
ATOM 1284 C CA . ASP A 1 164 ? -18.856 11.447 8.998 1.00 94.44 164 ASP A CA 1
ATOM 1285 C C . ASP A 1 164 ? -18.033 12.126 10.104 1.00 94.44 164 ASP A C 1
ATOM 1287 O O . ASP A 1 164 ? -17.768 13.324 10.074 1.00 94.44 164 ASP A O 1
ATOM 1291 N N . THR A 1 165 ? -17.548 11.352 11.082 1.00 95.12 165 THR A N 1
ATOM 1292 C CA . THR A 1 165 ? -16.853 11.905 12.263 1.00 95.12 165 THR A CA 1
ATOM 1293 C C . THR A 1 165 ? -15.494 12.509 11.907 1.00 95.12 165 THR A C 1
ATOM 1295 O O . THR A 1 165 ? -15.075 13.504 12.498 1.00 95.12 165 THR A O 1
ATOM 1298 N N . LEU A 1 166 ? -14.781 11.904 10.952 1.00 94.12 166 LEU A N 1
ATOM 1299 C CA . LEU A 1 166 ? -13.448 12.346 10.540 1.00 94.12 166 LEU A CA 1
ATOM 1300 C C . LEU A 1 166 ? -13.436 13.173 9.248 1.00 94.12 166 LEU A C 1
ATOM 1302 O O . LEU A 1 166 ? -12.354 13.611 8.856 1.00 94.12 166 LEU A O 1
ATOM 1306 N N . GLU A 1 167 ? -14.581 13.414 8.601 1.00 92.44 167 GLU A N 1
ATOM 1307 C CA . GLU A 1 167 ? -14.674 13.950 7.230 1.00 92.44 167 GLU A CA 1
ATOM 1308 C C . GLU A 1 167 ? -13.808 15.199 6.989 1.00 92.44 167 GLU A C 1
ATOM 1310 O O . GLU A 1 167 ? -12.994 15.244 6.052 1.00 92.44 167 GLU A O 1
ATOM 1315 N N . ASP A 1 168 ? -13.956 16.180 7.882 1.00 92.69 168 ASP A N 1
ATOM 1316 C CA . ASP A 1 168 ? -13.295 17.490 7.843 1.00 92.69 168 ASP A CA 1
ATOM 1317 C C . ASP A 1 168 ? -11.821 17.437 8.265 1.00 92.69 168 ASP A C 1
ATOM 1319 O O . ASP A 1 168 ? -11.050 18.378 8.063 1.00 92.69 168 ASP A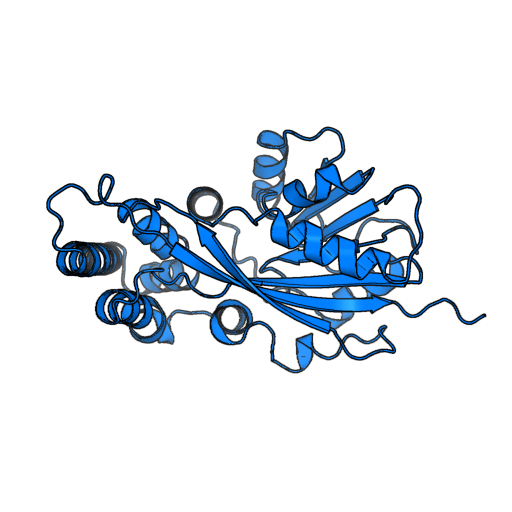 O 1
ATOM 1323 N N . TYR A 1 169 ? -11.398 16.314 8.843 1.00 92.44 169 TYR A N 1
ATOM 1324 C CA . TYR A 1 169 ? -10.059 16.120 9.389 1.00 92.44 169 TYR A CA 1
ATOM 1325 C C . TYR A 1 169 ? -9.177 15.249 8.489 1.00 92.44 169 TYR A C 1
ATOM 1327 O O . TYR A 1 169 ? -7.953 15.229 8.667 1.00 92.44 169 TYR A O 1
ATOM 1335 N N . VAL A 1 170 ? -9.747 14.550 7.503 1.00 88.88 170 VAL A N 1
ATOM 1336 C CA . VAL A 1 170 ? -8.973 13.784 6.519 1.00 88.88 170 VAL A CA 1
ATOM 1337 C C . VAL A 1 170 ? -8.329 14.733 5.509 1.00 88.88 170 VAL A C 1
ATOM 1339 O O . VAL A 1 170 ? -9.004 15.448 4.770 1.00 88.88 170 VAL A O 1
ATOM 1342 N N . PHE A 1 171 ? -6.997 14.698 5.424 1.00 89.31 171 PHE A N 1
ATOM 1343 C CA . PHE A 1 171 ? -6.262 15.484 4.436 1.00 89.31 171 PHE A CA 1
ATOM 1344 C C . PHE A 1 171 ? -6.673 15.129 2.996 1.00 89.31 171 PHE A C 1
ATOM 1346 O O . PHE A 1 171 ? -6.846 13.943 2.700 1.00 89.31 171 PHE A O 1
ATOM 1353 N N . PRO A 1 172 ? -6.720 16.104 2.066 1.00 88.81 172 PRO A N 1
ATOM 1354 C CA . PRO A 1 172 ? -7.088 15.850 0.671 1.00 88.81 172 PRO A CA 1
ATOM 1355 C C . PRO A 1 172 ? -6.283 14.721 0.012 1.00 88.81 172 PRO A C 1
ATOM 1357 O O . PRO A 1 172 ? -6.857 13.833 -0.607 1.00 88.81 172 PRO A O 1
ATOM 1360 N N . HIS A 1 173 ? -4.964 14.681 0.227 1.00 85.50 173 HIS A N 1
ATOM 1361 C CA . HIS A 1 173 ? -4.102 13.625 -0.317 1.00 85.50 173 HIS A CA 1
ATOM 1362 C C . HIS A 1 173 ? -4.422 12.228 0.247 1.00 85.50 173 HIS A C 1
ATOM 1364 O O . HIS A 1 173 ? -4.204 11.233 -0.432 1.00 85.50 173 HIS A O 1
ATOM 1370 N N . SER A 1 174 ? -4.959 12.124 1.468 1.00 86.75 174 SER A N 1
ATOM 1371 C CA . SER A 1 174 ? -5.386 10.840 2.039 1.00 86.75 174 SER A CA 1
ATOM 1372 C C . SER A 1 174 ? -6.701 10.357 1.419 1.00 86.75 174 SER A C 1
ATOM 1374 O O . SER A 1 174 ? -6.853 9.154 1.200 1.00 86.75 174 SER A O 1
ATOM 1376 N N . LYS A 1 175 ? -7.636 11.272 1.102 1.00 87.31 175 LYS A N 1
ATOM 1377 C CA . LYS A 1 175 ? -8.925 10.936 0.459 1.00 87.31 175 LYS A CA 1
ATOM 1378 C C . LYS A 1 175 ? -8.706 10.227 -0.882 1.00 87.31 175 LYS A C 1
ATOM 1380 O O . LYS A 1 175 ? -9.321 9.195 -1.134 1.00 87.31 175 LYS A O 1
ATOM 1385 N N . VAL A 1 176 ? -7.711 10.685 -1.640 1.00 88.25 176 VAL A N 1
ATOM 1386 C CA . VAL A 1 176 ? -7.284 10.101 -2.920 1.00 88.25 176 VAL A CA 1
ATOM 1387 C C . VAL A 1 176 ? -6.990 8.591 -2.845 1.00 88.25 176 VAL A C 1
ATOM 1389 O O . VAL A 1 176 ? -7.197 7.870 -3.821 1.00 88.25 176 VAL A O 1
ATOM 1392 N N . VAL A 1 177 ? -6.501 8.092 -1.704 1.00 87.50 177 VAL A N 1
ATOM 1393 C CA . VAL A 1 177 ? -6.182 6.666 -1.519 1.00 87.50 177 VAL A CA 1
ATOM 1394 C C . VAL A 1 177 ? -7.353 5.916 -0.898 1.00 87.50 177 VAL A C 1
ATOM 1396 O O . VAL A 1 177 ? -7.831 4.939 -1.467 1.00 87.50 177 VAL A O 1
ATOM 1399 N N . TYR A 1 178 ? -7.812 6.367 0.274 1.00 85.81 178 TYR A N 1
ATOM 1400 C CA . TYR A 1 178 ? -8.771 5.614 1.088 1.00 85.81 178 TYR A CA 1
ATOM 1401 C C . TYR A 1 178 ? -10.203 5.671 0.548 1.00 85.81 178 TYR A C 1
ATOM 1403 O O . TYR A 1 178 ? -10.959 4.729 0.782 1.00 85.81 178 TYR A O 1
ATOM 1411 N N . LEU A 1 179 ? -10.567 6.757 -0.143 1.00 85.50 179 LEU A N 1
ATOM 1412 C CA . LEU A 1 179 ? -11.916 6.991 -0.662 1.00 85.50 179 LEU A CA 1
ATOM 1413 C C . LEU A 1 179 ? -11.944 6.850 -2.189 1.00 85.50 179 LEU A C 1
ATOM 1415 O O . LEU A 1 179 ? -12.713 6.049 -2.714 1.00 85.50 179 LEU A O 1
ATOM 1419 N N . ASP A 1 180 ? -11.045 7.545 -2.892 1.00 88.94 180 ASP A N 1
ATOM 1420 C CA . ASP A 1 180 ? -11.068 7.601 -4.362 1.00 88.94 180 ASP A CA 1
ATOM 1421 C C . ASP A 1 180 ? -10.317 6.437 -5.018 1.00 88.94 180 ASP A C 1
ATOM 1423 O O . ASP A 1 180 ? -10.446 6.228 -6.224 1.00 88.94 180 ASP A O 1
ATOM 1427 N N . LYS A 1 181 ? -9.502 5.689 -4.260 1.00 92.81 181 LYS A N 1
ATOM 1428 C CA . LYS A 1 181 ? -8.711 4.546 -4.745 1.00 92.81 181 LYS A CA 1
ATOM 1429 C C . LYS A 1 181 ? -7.881 4.858 -6.011 1.00 92.81 181 LYS A C 1
ATOM 1431 O O . LYS A 1 181 ? -7.863 4.062 -6.957 1.00 92.81 181 LYS A O 1
ATOM 1436 N N . TYR A 1 182 ? -7.235 6.027 -6.057 1.00 91.38 182 TYR A N 1
ATOM 1437 C CA . TYR A 1 182 ? -6.483 6.552 -7.213 1.00 91.38 182 TYR A CA 1
ATOM 1438 C C . TYR A 1 182 ? -7.283 6.654 -8.530 1.00 91.38 182 TYR A C 1
ATOM 1440 O O . TYR A 1 182 ? -6.731 6.487 -9.613 1.00 91.38 182 TYR A O 1
ATOM 1448 N N . THR A 1 183 ? -8.585 6.941 -8.477 1.00 90.38 183 THR A N 1
ATOM 1449 C CA . THR A 1 183 ? -9.397 7.149 -9.696 1.00 90.38 183 THR A CA 1
ATOM 1450 C C . THR A 1 183 ? -9.187 8.520 -10.357 1.00 90.38 183 THR A C 1
ATOM 1452 O O . THR A 1 183 ? -9.521 8.695 -11.530 1.00 90.38 183 THR A O 1
ATOM 1455 N N . SER A 1 184 ? -8.57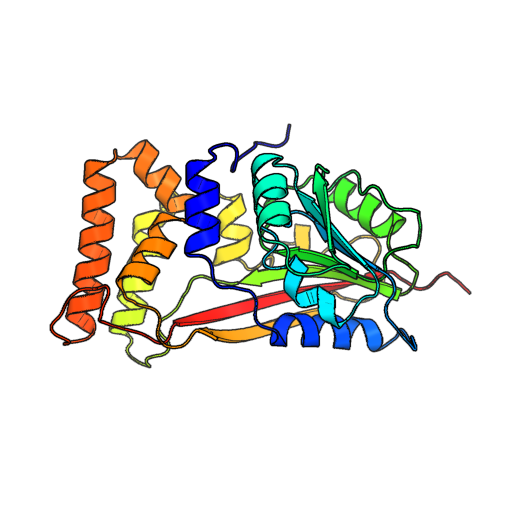6 9.481 -9.659 1.00 87.44 184 SER A N 1
ATOM 1456 C CA . SER A 1 184 ? -8.257 10.807 -10.203 1.00 87.44 184 SER A CA 1
ATOM 1457 C C . SER A 1 184 ? -7.289 10.736 -11.392 1.00 87.44 184 SER A C 1
ATOM 1459 O O . SER A 1 184 ? -6.336 9.953 -11.402 1.00 87.44 184 SER A O 1
ATOM 1461 N N . SER A 1 185 ? -7.493 11.607 -12.385 1.00 84.88 185 SER A N 1
ATOM 1462 C CA . SER A 1 185 ? -6.772 11.596 -13.671 1.00 84.88 185 SER A CA 1
ATOM 1463 C C . SER A 1 185 ? -5.244 11.645 -13.550 1.00 84.88 185 SER A C 1
ATOM 1465 O O . SER A 1 185 ? -4.553 11.045 -14.366 1.00 84.88 185 SER A O 1
ATOM 1467 N N . GLN A 1 186 ? -4.708 12.290 -12.511 1.00 85.44 186 GLN A N 1
ATOM 1468 C CA . GLN A 1 186 ? -3.263 12.379 -12.255 1.00 85.44 186 GLN A CA 1
ATOM 1469 C C . GLN A 1 186 ? -2.576 11.020 -11.992 1.00 85.44 186 GLN A C 1
ATOM 1471 O O . GLN A 1 186 ? -1.369 10.898 -12.195 1.00 85.44 186 GLN A O 1
ATOM 1476 N N . TYR A 1 187 ? -3.326 9.999 -11.561 1.00 89.06 187 TYR A N 1
ATOM 1477 C CA . TYR A 1 187 ? -2.817 8.631 -11.377 1.00 89.06 187 TYR A CA 1
ATOM 1478 C C . TYR A 1 187 ? -3.088 7.745 -12.593 1.00 89.06 187 TYR A C 1
ATOM 1480 O O . TYR A 1 187 ? -2.316 6.835 -12.872 1.00 89.06 187 TYR A O 1
ATOM 1488 N N . ASN A 1 188 ? -4.152 8.046 -13.342 1.00 84.38 188 ASN A N 1
ATOM 1489 C CA . ASN A 1 188 ? -4.571 7.274 -14.510 1.00 84.38 188 ASN A CA 1
ATOM 1490 C C . ASN A 1 188 ? -3.877 7.682 -15.821 1.00 84.38 188 ASN A C 1
ATOM 1492 O O . ASN A 1 188 ? -4.176 7.117 -16.870 1.00 84.38 188 ASN A O 1
ATOM 1496 N N . ASN A 1 189 ? -2.950 8.642 -15.773 1.00 85.38 189 ASN A N 1
ATOM 1497 C CA . ASN A 1 189 ? -2.178 9.100 -16.925 1.00 85.38 189 ASN A CA 1
ATOM 1498 C C . ASN A 1 189 ? -0.672 8.898 -16.681 1.00 85.38 189 ASN A C 1
ATOM 1500 O O . ASN A 1 189 ? 0.024 9.822 -16.257 1.00 85.38 189 ASN A O 1
ATOM 1504 N N . ILE A 1 190 ? -0.183 7.672 -16.905 1.00 88.69 190 ILE A N 1
ATOM 1505 C CA . ILE A 1 190 ? 1.238 7.320 -16.759 1.00 88.69 190 ILE A CA 1
ATOM 1506 C C . ILE A 1 190 ? 1.926 7.489 -18.127 1.00 88.69 190 ILE A C 1
ATOM 1508 O O . ILE A 1 190 ? 1.600 6.751 -19.056 1.00 88.69 190 ILE A O 1
ATOM 1512 N N . PRO A 1 191 ? 2.881 8.427 -18.274 1.00 89.31 191 PRO A N 1
ATOM 1513 C CA . PRO A 1 191 ? 3.304 8.944 -19.582 1.00 89.31 191 PRO A CA 1
ATOM 1514 C C . PRO A 1 191 ? 4.096 7.959 -20.456 1.00 89.31 191 PRO A C 1
ATOM 1516 O O . PRO A 1 191 ? 4.173 8.149 -21.664 1.00 89.31 191 PRO A O 1
ATOM 1519 N N . PHE A 1 192 ? 4.678 6.914 -19.866 1.00 86.88 192 PHE A N 1
ATOM 1520 C CA . PHE A 1 192 ? 5.562 5.955 -20.546 1.00 86.88 192 PHE A CA 1
ATOM 1521 C C . PHE A 1 192 ? 4.889 4.613 -20.883 1.00 86.88 192 PHE A C 1
ATOM 1523 O O . PHE A 1 192 ? 5.554 3.638 -21.253 1.00 86.88 192 PHE A O 1
ATOM 1530 N N . VAL A 1 193 ? 3.568 4.539 -20.719 1.00 88.94 193 VAL A N 1
ATOM 1531 C CA . VAL A 1 193 ? 2.765 3.339 -20.971 1.00 88.94 193 VAL A CA 1
ATOM 1532 C C . VAL A 1 193 ? 1.969 3.548 -22.261 1.00 88.94 193 VAL A C 1
ATOM 1534 O O . VAL A 1 193 ? 1.201 4.498 -22.367 1.00 88.94 193 VAL A O 1
ATOM 1537 N N . ALA A 1 194 ? 2.148 2.663 -23.247 1.00 83.31 194 ALA A N 1
ATOM 1538 C CA . ALA A 1 194 ? 1.404 2.720 -24.513 1.00 83.31 194 ALA A CA 1
ATOM 1539 C C . ALA A 1 194 ? 0.013 2.059 -24.446 1.00 83.31 194 ALA A C 1
ATOM 1541 O O . ALA A 1 194 ? -0.868 2.391 -25.236 1.00 83.31 194 ALA A O 1
ATOM 1542 N N . GLU A 1 195 ? -0.183 1.112 -23.527 1.00 86.94 195 GLU A N 1
ATOM 1543 C CA . GLU A 1 195 ? -1.458 0.417 -23.317 1.00 86.94 195 GLU A CA 1
ATOM 1544 C C . GLU A 1 195 ? -2.261 1.064 -22.173 1.00 86.94 195 GLU A C 1
ATOM 1546 O O . GLU A 1 195 ? -1.675 1.658 -21.267 1.00 86.94 195 GLU A O 1
ATOM 1551 N N . PRO A 1 196 ? -3.601 0.951 -22.157 1.00 89.94 196 PRO A N 1
ATOM 1552 C CA . PRO A 1 196 ? -4.388 1.378 -21.006 1.00 89.94 196 PRO A CA 1
ATOM 1553 C C . PRO A 1 196 ? -3.912 0.708 -19.713 1.00 89.94 196 PRO A C 1
ATOM 1555 O O . PRO A 1 196 ? -3.542 -0.467 -19.706 1.00 89.94 196 PRO A O 1
ATOM 1558 N N . LEU A 1 197 ? -3.957 1.450 -18.606 1.00 93.69 197 LEU A N 1
ATOM 1559 C CA . LEU A 1 197 ? -3.630 0.897 -17.296 1.00 93.69 197 LEU A CA 1
ATOM 1560 C C . LEU A 1 197 ? -4.599 -0.226 -16.932 1.00 93.69 197 LEU A C 1
ATOM 1562 O O . LEU A 1 197 ? -5.811 -0.112 -17.133 1.00 93.69 197 LEU A O 1
ATOM 1566 N N . VAL A 1 198 ? -4.067 -1.286 -16.332 1.00 94.88 198 VAL A N 1
ATOM 1567 C CA . VAL A 1 198 ? -4.878 -2.372 -15.789 1.00 94.88 198 VAL A CA 1
ATOM 1568 C C . VAL A 1 198 ? -5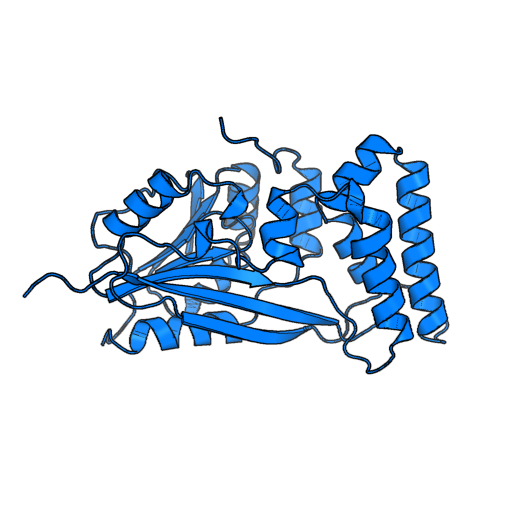.239 -2.033 -14.355 1.00 94.88 198 VAL A C 1
ATOM 1570 O O . VAL A 1 198 ? -4.364 -1.842 -13.508 1.00 94.88 198 VAL A O 1
ATOM 1573 N N . ARG A 1 199 ? -6.542 -1.976 -14.083 1.00 95.06 199 ARG A N 1
ATOM 1574 C CA . ARG A 1 199 ? -7.073 -1.864 -12.730 1.00 95.06 199 ARG A CA 1
ATOM 1575 C C . ARG A 1 199 ? -7.545 -3.229 -12.247 1.00 95.06 199 ARG A C 1
ATOM 1577 O O . ARG A 1 199 ? -8.366 -3.859 -12.907 1.00 95.06 199 ARG A O 1
ATOM 1584 N N . ASP A 1 200 ? -7.054 -3.649 -11.090 1.00 95.81 200 ASP A N 1
ATOM 1585 C CA . ASP A 1 200 ? -7.479 -4.875 -10.408 1.00 95.81 200 ASP A CA 1
ATOM 1586 C C . ASP A 1 200 ? -7.931 -4.527 -8.987 1.00 95.81 200 ASP A C 1
ATOM 1588 O O . ASP A 1 200 ? -7.292 -3.725 -8.304 1.00 95.81 200 ASP A O 1
ATOM 1592 N N . GLU A 1 201 ? -9.040 -5.110 -8.540 1.00 96.00 201 GLU A N 1
ATOM 1593 C CA . GLU A 1 201 ? -9.559 -4.948 -7.183 1.00 96.00 201 GLU A CA 1
ATOM 1594 C C . GLU A 1 201 ? -9.908 -6.315 -6.604 1.00 96.00 201 GLU A C 1
ATOM 1596 O O . GLU A 1 201 ? -10.502 -7.167 -7.267 1.00 96.00 201 GLU A O 1
ATOM 1601 N N . PHE A 1 202 ? -9.553 -6.531 -5.340 1.00 96.31 202 PHE A N 1
ATOM 1602 C CA . PHE A 1 202 ? -9.921 -7.752 -4.640 1.00 96.31 202 PHE A CA 1
ATOM 1603 C C . PHE A 1 202 ? -10.124 -7.507 -3.152 1.00 96.31 202 PHE A C 1
ATOM 1605 O O . PHE A 1 202 ? -9.506 -6.633 -2.543 1.00 96.31 202 PHE A O 1
ATOM 1612 N N . VAL A 1 203 ? -10.992 -8.317 -2.558 1.00 95.25 203 VAL A N 1
ATOM 1613 C CA . VAL A 1 203 ? -11.236 -8.305 -1.120 1.00 95.25 203 VAL A CA 1
ATOM 1614 C C . VAL A 1 203 ? -10.263 -9.264 -0.446 1.00 95.25 203 VAL A C 1
ATOM 1616 O O . VAL A 1 203 ? -10.130 -10.417 -0.858 1.00 95.25 203 VAL A O 1
ATOM 1619 N N . HIS A 1 204 ? -9.591 -8.787 0.597 1.00 95.56 204 HIS A N 1
ATOM 1620 C CA . HIS A 1 204 ? -8.808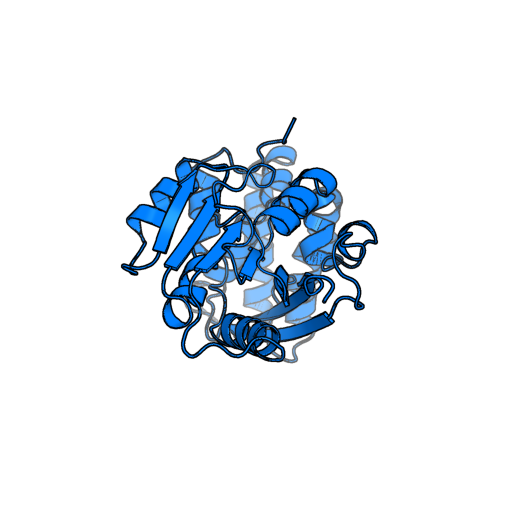 -9.611 1.505 1.00 95.56 204 HIS A CA 1
ATOM 1621 C C . HIS A 1 204 ? -9.393 -9.528 2.909 1.00 95.56 204 HIS A C 1
ATOM 1623 O O . HIS A 1 204 ? -9.646 -8.437 3.411 1.00 95.56 204 HIS A O 1
ATOM 1629 N N . VAL A 1 205 ? -9.574 -10.684 3.536 1.00 95.00 205 VAL A N 1
ATOM 1630 C CA . VAL A 1 205 ? -10.125 -10.815 4.881 1.00 95.00 205 VAL A CA 1
ATOM 1631 C C . VAL A 1 205 ? -8.983 -11.122 5.834 1.00 95.00 205 VAL A C 1
ATOM 1633 O O . VAL A 1 205 ? -8.256 -12.096 5.637 1.00 95.00 205 VAL A O 1
ATOM 1636 N N . VAL A 1 206 ? -8.849 -10.294 6.863 1.00 94.62 206 VAL A N 1
ATOM 1637 C CA . VAL A 1 206 ? -8.016 -10.558 8.030 1.00 94.62 206 VAL A CA 1
ATOM 1638 C C . VAL A 1 206 ? -8.930 -11.189 9.079 1.00 94.62 206 VAL A C 1
ATOM 1640 O O . VAL A 1 206 ? -9.808 -10.496 9.601 1.00 94.62 206 VAL A O 1
ATOM 1643 N N . PRO A 1 207 ? -8.794 -12.498 9.343 1.00 93.56 207 PRO A N 1
ATOM 1644 C CA . PRO A 1 207 ? -9.649 -13.165 10.305 1.00 93.56 207 PRO A CA 1
ATOM 1645 C C . PRO A 1 207 ? -9.270 -12.762 11.727 1.00 93.56 207 PRO A C 1
ATOM 1647 O O . PRO A 1 207 ? -8.098 -12.493 12.005 1.00 93.56 207 PRO A O 1
ATOM 1650 N N . SER A 1 208 ? -10.247 -12.808 12.630 1.00 93.50 208 SER A N 1
ATOM 1651 C CA . SER A 1 208 ? -10.018 -12.690 14.073 1.00 93.50 208 SER A CA 1
ATOM 1652 C C . SER A 1 208 ? -9.215 -11.440 14.476 1.00 93.50 208 SER A C 1
ATOM 1654 O O . SER A 1 208 ? -8.196 -11.535 15.160 1.00 93.50 208 SER A O 1
ATOM 1656 N N . VAL A 1 209 ? -9.666 -10.256 14.060 1.00 94.75 209 VAL A N 1
ATOM 1657 C CA . VAL A 1 209 ? -9.134 -8.962 14.517 1.00 94.75 209 VAL A CA 1
ATOM 1658 C C . VAL A 1 209 ? -9.874 -8.546 15.781 1.00 94.75 209 VAL A C 1
ATOM 1660 O O . VAL A 1 209 ? -11.102 -8.465 15.765 1.00 94.75 209 VAL A O 1
ATOM 1663 N N . SER A 1 210 ? -9.153 -8.263 16.867 1.00 95.75 210 SER A N 1
ATOM 1664 C CA . SER A 1 210 ? -9.794 -7.791 18.098 1.00 95.75 210 SER A CA 1
ATOM 1665 C C . SER A 1 210 ? -10.436 -6.411 17.895 1.00 95.75 210 SER A C 1
ATOM 1667 O O . SER A 1 210 ? -9.948 -5.588 17.109 1.00 95.75 210 SER A O 1
ATOM 1669 N N . VAL A 1 211 ? -11.514 -6.106 18.620 1.00 96.06 211 VAL A N 1
ATOM 1670 C CA . VAL A 1 211 ? -12.119 -4.762 18.597 1.00 96.06 211 VAL A CA 1
ATOM 1671 C C . VAL A 1 211 ? -11.092 -3.709 19.040 1.00 96.06 211 VAL A C 1
ATOM 1673 O O . VAL A 1 211 ? -11.018 -2.631 18.447 1.00 96.06 211 VAL A O 1
ATOM 1676 N N . SER A 1 212 ? -10.233 -4.043 20.008 1.00 95.81 212 SER A N 1
ATOM 1677 C CA . SER A 1 212 ? -9.112 -3.199 20.446 1.00 95.81 212 SER A CA 1
ATOM 1678 C C . SER A 1 212 ? -8.127 -2.889 19.309 1.00 95.81 212 SER A C 1
ATOM 1680 O O . SER A 1 212 ? -7.727 -1.736 19.129 1.00 95.81 212 SER A O 1
ATOM 1682 N N . ASP A 1 213 ? -7.785 -3.872 18.471 1.00 95.44 213 ASP A N 1
ATOM 1683 C CA . ASP A 1 213 ? -6.921 -3.656 17.304 1.00 95.44 213 ASP A CA 1
ATOM 1684 C C . ASP A 1 213 ? -7.603 -2.812 16.222 1.00 95.44 213 ASP A C 1
ATOM 1686 O O . ASP A 1 213 ? -6.942 -1.987 15.585 1.00 95.44 213 ASP A O 1
ATOM 1690 N N . LEU A 1 214 ? -8.921 -2.946 16.036 1.00 94.94 214 LEU A N 1
ATOM 1691 C CA . LEU A 1 214 ? -9.682 -2.100 15.110 1.00 94.94 214 LEU A CA 1
ATOM 1692 C C . LEU A 1 214 ? -9.701 -0.629 15.568 1.00 94.94 214 LEU A C 1
ATOM 1694 O O . LEU A 1 214 ? -9.514 0.283 14.755 1.00 94.94 214 LEU A O 1
ATOM 1698 N N . VAL A 1 215 ? -9.847 -0.386 16.874 1.00 96.06 215 VAL A N 1
ATOM 1699 C CA . VAL A 1 215 ? -9.701 0.946 17.492 1.00 96.06 215 VAL A CA 1
ATOM 1700 C C . VAL A 1 215 ? -8.254 1.442 17.365 1.00 96.06 215 VAL A C 1
ATOM 1702 O O . VAL A 1 215 ? -8.011 2.610 17.044 1.00 96.06 215 VAL A O 1
ATOM 1705 N N . GLY A 1 216 ? -7.275 0.551 17.526 1.00 95.38 216 GLY A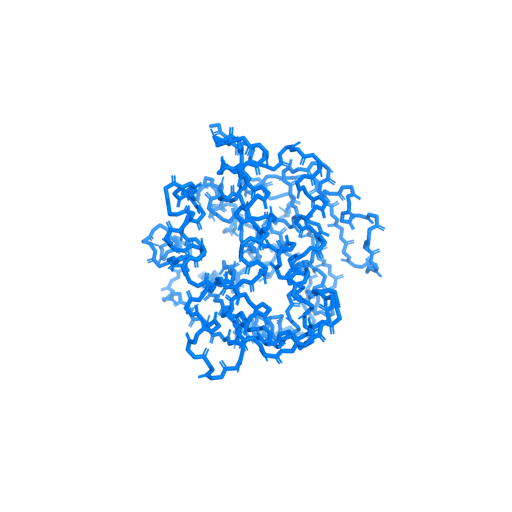 N 1
ATOM 1706 C CA . GLY A 1 216 ? -5.862 0.824 17.273 1.00 95.38 216 GLY A CA 1
ATOM 1707 C C . GLY A 1 216 ? -5.604 1.278 15.833 1.00 95.38 216 GLY A C 1
ATOM 1708 O O . GLY A 1 216 ? -4.956 2.309 15.615 1.00 95.38 216 GLY A O 1
ATOM 1709 N N . TYR A 1 217 ? -6.188 0.592 14.846 1.00 95.00 217 TYR A N 1
ATOM 1710 C CA . TYR A 1 217 ? -6.137 0.984 13.437 1.00 95.00 217 TYR A CA 1
ATOM 1711 C C . TYR A 1 217 ? -6.756 2.369 13.231 1.00 95.00 217 TYR A C 1
ATOM 1713 O O . TYR A 1 217 ? -6.132 3.213 12.576 1.00 95.00 217 TYR A O 1
ATOM 1721 N N . ALA A 1 218 ? -7.931 2.633 13.814 1.00 94.94 218 ALA A N 1
ATOM 1722 C CA . ALA A 1 218 ? -8.592 3.935 13.743 1.00 94.94 218 ALA A CA 1
ATOM 1723 C C . ALA A 1 218 ? -7.683 5.050 14.281 1.00 94.94 218 ALA A C 1
ATOM 1725 O O . ALA A 1 218 ? -7.480 6.071 13.617 1.00 94.94 218 ALA A O 1
ATOM 1726 N N . SER A 1 219 ? -7.037 4.805 15.426 1.00 93.00 219 SER A N 1
ATOM 1727 C CA . SER A 1 219 ? -6.089 5.740 16.035 1.00 93.00 219 SER A CA 1
ATOM 1728 C C . SER A 1 219 ? -4.851 5.994 15.161 1.00 93.00 219 SER A C 1
ATOM 1730 O O . SER A 1 219 ? -4.283 7.082 15.198 1.00 93.00 219 SER A O 1
ATOM 1732 N N . SER A 1 220 ? -4.440 5.030 14.331 1.00 90.06 220 SER A N 1
ATOM 1733 C CA . SER A 1 220 ? -3.265 5.151 13.455 1.00 90.06 220 SER A CA 1
ATOM 1734 C C . SER A 1 220 ? -3.494 6.017 12.206 1.00 90.06 220 SER A C 1
ATOM 1736 O O . SER A 1 220 ? -2.532 6.420 11.546 1.00 90.06 220 SER A O 1
ATOM 1738 N N . MET A 1 221 ? -4.749 6.329 11.860 1.00 89.00 221 MET A N 1
ATOM 1739 C CA . MET A 1 221 ? -5.083 7.116 10.669 1.00 89.00 221 MET A CA 1
ATOM 1740 C C . MET A 1 221 ? -4.574 8.557 10.785 1.00 89.00 221 MET A C 1
ATOM 1742 O O . MET A 1 221 ? -4.769 9.221 11.802 1.00 89.00 221 MET A O 1
ATOM 1746 N N . SER A 1 222 ? -4.007 9.095 9.700 1.00 86.62 222 SER A N 1
ATOM 1747 C CA . SER A 1 222 ? -3.592 10.506 9.646 1.00 86.62 222 SER A CA 1
ATOM 1748 C C . SER A 1 222 ? -4.760 11.471 9.883 1.00 86.62 222 SER A C 1
ATOM 1750 O O . SER A 1 222 ? -4.575 12.484 10.553 1.00 86.62 222 SER A O 1
ATOM 1752 N N . GLY A 1 223 ? -5.968 11.126 9.417 1.00 90.44 223 GLY A N 1
ATOM 1753 C CA . GLY A 1 223 ? -7.193 11.881 9.702 1.00 90.44 223 GLY A CA 1
ATOM 1754 C C . GLY A 1 223 ? -7.523 11.942 11.196 1.00 90.44 223 GLY A C 1
ATOM 1755 O O . GLY A 1 223 ? -7.799 13.019 11.714 1.00 90.44 223 GLY A O 1
ATOM 1756 N N . PHE A 1 224 ? -7.386 10.826 11.920 1.00 93.25 224 PHE A N 1
ATOM 1757 C CA . PHE A 1 224 ? -7.603 10.802 13.369 1.00 93.25 224 PHE A CA 1
ATOM 1758 C C . PHE A 1 224 ? -6.516 11.572 14.134 1.00 93.25 224 PHE A C 1
ATOM 1760 O O . PHE A 1 224 ? -6.813 12.304 15.074 1.00 93.25 224 PHE A O 1
ATOM 1767 N N . GLN A 1 225 ? -5.249 11.464 13.726 1.00 91.19 225 GLN A N 1
ATOM 1768 C CA . GLN A 1 225 ? -4.171 12.243 14.348 1.00 91.19 225 GLN A CA 1
ATOM 1769 C C . GLN A 1 225 ? -4.362 13.753 14.135 1.00 91.19 225 GLN A C 1
ATOM 1771 O O . GLN A 1 225 ? -4.125 14.544 15.051 1.00 91.19 225 GLN A O 1
ATOM 1776 N N . ASN A 1 226 ? -4.845 14.159 12.957 1.00 92.19 226 ASN A N 1
ATOM 1777 C CA . ASN A 1 226 ? -5.216 15.545 12.687 1.00 92.19 226 ASN A CA 1
ATOM 1778 C C . ASN A 1 226 ? -6.420 15.984 13.533 1.00 92.19 226 ASN A C 1
ATOM 1780 O O . ASN A 1 226 ? -6.348 17.024 14.185 1.00 92.19 226 ASN A O 1
ATOM 1784 N N . PHE A 1 227 ? -7.475 15.165 13.596 1.00 94.62 227 PHE A N 1
ATOM 1785 C CA . PHE A 1 227 ? -8.625 15.376 14.478 1.00 94.62 227 PHE A CA 1
ATOM 1786 C C . PHE A 1 227 ? -8.176 15.617 15.921 1.00 94.62 227 PHE A C 1
ATOM 1788 O O . PHE A 1 227 ? -8.436 16.681 16.480 1.00 94.62 227 PHE A O 1
ATOM 1795 N N . LYS A 1 228 ? -7.383 14.697 16.485 1.00 95.06 228 LYS A N 1
ATOM 1796 C CA . LYS A 1 228 ? -6.827 14.789 17.842 1.00 95.06 228 LYS A CA 1
ATOM 1797 C C . LYS A 1 228 ? -6.041 16.076 18.081 1.00 95.06 228 LYS A C 1
ATOM 1799 O O . LYS A 1 228 ? -6.163 16.673 19.149 1.00 95.06 228 LYS A O 1
ATOM 1804 N N . LYS A 1 229 ? -5.241 16.511 17.105 1.00 93.62 229 LYS A N 1
ATOM 1805 C CA . LYS A 1 229 ? -4.478 17.763 17.198 1.00 93.62 229 LYS A CA 1
ATOM 1806 C C . LYS A 1 229 ? -5.391 18.991 17.278 1.00 93.62 229 LYS A C 1
ATOM 1808 O O . LYS A 1 229 ? -5.041 19.941 17.968 1.00 93.62 229 LYS A O 1
ATOM 1813 N N . GLN A 1 230 ? -6.527 18.974 16.584 1.00 95.12 230 GLN A N 1
ATOM 1814 C CA . GLN A 1 230 ? -7.455 20.105 16.527 1.00 95.12 230 GLN A CA 1
ATOM 1815 C C . GLN A 1 230 ? -8.418 20.154 17.718 1.00 95.12 230 GLN A C 1
ATOM 1817 O O . GLN A 1 230 ? -8.670 21.231 18.249 1.00 95.12 230 GLN A O 1
ATOM 1822 N N . VAL A 1 231 ? -8.945 19.006 18.154 1.00 95.75 231 VAL A N 1
ATOM 1823 C CA . VAL A 1 231 ? -9.977 18.951 19.208 1.00 95.75 231 VAL A CA 1
ATOM 1824 C C . VAL A 1 231 ? -9.422 18.687 20.609 1.00 95.75 231 VAL A C 1
ATOM 1826 O O . VAL A 1 231 ? -10.138 18.867 21.593 1.00 95.75 231 VAL A O 1
ATOM 1829 N N . GLY A 1 232 ? -8.157 18.268 20.709 1.00 96.31 232 GLY A N 1
ATOM 1830 C CA . GLY A 1 232 ? -7.500 17.903 21.962 1.00 96.31 232 GLY A CA 1
ATOM 1831 C C . GLY A 1 232 ? -7.595 16.409 22.294 1.00 96.31 232 GLY A C 1
ATOM 1832 O O . GLY A 1 232 ? -8.488 15.690 21.847 1.00 96.31 232 GLY A O 1
ATOM 1833 N N . ALA A 1 233 ? -6.644 15.933 23.105 1.00 94.88 233 ALA A N 1
ATOM 1834 C CA . ALA A 1 233 ? -6.479 14.510 23.407 1.00 94.88 233 ALA A CA 1
ATOM 1835 C C . ALA A 1 233 ? -7.681 13.888 24.134 1.00 94.88 233 ALA A C 1
ATOM 1837 O O . ALA A 1 233 ? -8.041 12.759 23.826 1.00 94.88 233 ALA A O 1
ATOM 1838 N N . GLU A 1 234 ? -8.313 14.615 25.055 1.00 97.19 234 GLU A N 1
ATOM 1839 C CA . GLU A 1 234 ? -9.447 14.109 25.837 1.00 97.19 234 GLU A CA 1
ATOM 1840 C C . GLU A 1 234 ? -10.665 13.809 24.953 1.00 97.19 234 GLU A C 1
ATOM 1842 O O . GLU A 1 234 ? -11.165 12.685 24.948 1.00 97.19 234 GLU A O 1
ATOM 1847 N N . LYS A 1 235 ? -11.085 14.781 24.131 1.00 96.75 235 LYS A N 1
ATOM 1848 C CA . LYS A 1 235 ? -12.193 14.603 23.179 1.00 96.75 235 LYS A CA 1
ATOM 1849 C C . LYS A 1 235 ? -11.892 13.506 22.160 1.00 96.75 235 LYS A C 1
ATOM 1851 O O . LYS A 1 235 ? -12.765 12.708 21.838 1.00 96.75 235 LYS A O 1
ATOM 1856 N N . ALA A 1 236 ? -10.650 13.431 21.681 1.00 96.69 236 ALA A N 1
ATOM 1857 C CA . ALA A 1 236 ? -10.241 12.376 20.761 1.00 96.69 236 ALA A CA 1
ATOM 1858 C C . ALA A 1 236 ? -10.352 10.978 21.388 1.00 96.69 236 ALA A C 1
ATOM 1860 O O . ALA A 1 236 ? -10.841 10.054 20.740 1.00 96.69 236 ALA A O 1
ATOM 1861 N N . SER A 1 237 ? -9.949 10.830 22.654 1.00 96.75 237 SER A N 1
ATOM 1862 C CA . SER A 1 237 ? -10.109 9.577 23.398 1.00 96.75 237 SER A CA 1
ATOM 1863 C C . SER A 1 237 ? -11.580 9.227 23.623 1.00 96.75 237 SER A C 1
ATOM 1865 O O . SER A 1 237 ? -11.950 8.073 23.447 1.00 96.75 237 SER A O 1
ATOM 1867 N N . GLN A 1 238 ? -12.436 10.205 23.941 1.00 97.75 238 GLN A N 1
ATOM 1868 C CA . GLN A 1 238 ? -13.882 9.975 24.065 1.00 97.75 238 GLN A CA 1
ATOM 1869 C C . GLN A 1 238 ? -14.488 9.450 22.757 1.00 97.75 238 GLN A C 1
ATOM 1871 O O . GLN A 1 238 ? -15.266 8.504 22.781 1.00 97.75 238 GLN A O 1
ATOM 1876 N N . VAL A 1 239 ? -14.088 10.003 21.608 1.00 97.75 239 VAL A N 1
ATOM 1877 C CA . VAL A 1 239 ? -14.559 9.538 20.294 1.00 97.75 239 VAL A CA 1
ATOM 1878 C C . VAL A 1 239 ? -14.107 8.105 19.986 1.00 97.75 239 VAL A C 1
ATOM 1880 O O . VAL A 1 239 ? -14.916 7.320 19.497 1.00 97.75 239 VAL A O 1
ATOM 1883 N N . LEU A 1 240 ? -12.866 7.721 20.317 1.00 97.06 240 LEU A N 1
ATOM 1884 C CA . LEU A 1 240 ? -12.427 6.322 20.181 1.00 97.06 240 LEU A CA 1
ATOM 1885 C C . LEU A 1 240 ? -13.173 5.381 21.132 1.00 97.06 240 LEU A C 1
ATOM 1887 O O . LEU A 1 240 ? -13.569 4.296 20.716 1.00 97.06 240 LEU A O 1
ATOM 1891 N N . ASN A 1 241 ? -13.400 5.795 22.380 1.00 97.12 241 ASN A N 1
ATOM 1892 C CA . ASN A 1 241 ? -14.141 4.996 23.357 1.00 97.12 241 ASN A CA 1
ATOM 1893 C C . ASN A 1 241 ? -15.598 4.792 22.926 1.00 97.12 241 ASN A C 1
ATOM 1895 O O . ASN A 1 241 ? -16.136 3.696 23.077 1.00 97.12 241 ASN A O 1
ATOM 1899 N N . ASN A 1 242 ? -16.226 5.822 22.353 1.00 97.50 242 ASN A N 1
ATOM 1900 C CA . ASN A 1 242 ? -17.572 5.720 21.797 1.00 97.50 242 ASN A CA 1
ATOM 1901 C C . ASN A 1 242 ? -17.593 4.776 20.594 1.00 97.50 242 ASN A C 1
ATOM 1903 O O . ASN A 1 242 ? -18.445 3.899 20.543 1.00 97.50 242 ASN A O 1
ATOM 1907 N N . PHE A 1 243 ? -16.628 4.892 19.677 1.00 97.62 243 PHE A N 1
ATOM 1908 C CA . PHE A 1 243 ? -16.492 3.973 18.543 1.00 97.62 243 PHE A CA 1
ATOM 1909 C C . PHE A 1 243 ? -16.338 2.514 18.997 1.00 97.62 243 PHE A C 1
ATOM 1911 O O . PHE A 1 243 ? -17.047 1.637 18.507 1.00 97.62 243 PHE A O 1
ATOM 1918 N N . GLN A 1 244 ? -15.478 2.262 19.990 1.00 97.25 244 GLN A N 1
ATOM 1919 C CA . GLN A 1 244 ? -15.322 0.944 20.606 1.00 97.25 244 GLN A CA 1
ATOM 1920 C C . GLN A 1 244 ? -16.642 0.446 21.203 1.00 97.25 244 GLN A C 1
ATOM 1922 O O . GLN A 1 244 ? -17.051 -0.679 20.940 1.00 97.25 244 GLN A O 1
ATOM 1927 N N . SER A 1 245 ? -17.318 1.287 21.988 1.00 95.94 245 SER A N 1
ATOM 1928 C CA . SER A 1 245 ? -18.561 0.924 22.678 1.00 95.94 245 SER A CA 1
ATOM 1929 C C . SER A 1 245 ? -19.705 0.643 21.703 1.00 95.94 245 SER A C 1
ATOM 1931 O O . SER A 1 245 ? -20.472 -0.291 21.925 1.00 95.94 245 SER A O 1
ATOM 1933 N N . GLU A 1 246 ? -19.808 1.411 20.612 1.00 96.25 246 GLU A N 1
ATOM 1934 C CA . GLU A 1 246 ? -20.784 1.180 19.541 1.00 96.25 246 GLU A CA 1
ATOM 1935 C C . GLU A 1 246 ? -20.539 -0.180 18.866 1.00 96.25 246 GLU A C 1
ATOM 1937 O O . GLU A 1 246 ? -21.490 -0.943 18.698 1.00 96.25 246 GLU A O 1
ATOM 1942 N N . ILE A 1 247 ? -19.280 -0.524 18.550 1.00 95.06 247 ILE A N 1
ATOM 1943 C CA . ILE A 1 247 ? -18.931 -1.844 17.993 1.00 95.06 247 ILE A CA 1
ATOM 1944 C C . ILE A 1 247 ? -19.285 -2.955 18.982 1.00 95.06 247 ILE A C 1
ATOM 1946 O O . ILE A 1 247 ? -20.007 -3.875 18.613 1.00 95.06 247 ILE A O 1
ATOM 1950 N N . MET A 1 248 ? -18.820 -2.862 20.232 1.00 94.62 248 MET A N 1
ATOM 1951 C CA . MET A 1 248 ? -19.077 -3.875 21.264 1.00 94.62 248 MET A CA 1
ATOM 1952 C C . MET A 1 248 ? -20.579 -4.116 21.442 1.00 94.62 248 MET A C 1
ATOM 1954 O O . MET A 1 248 ? -21.025 -5.260 21.419 1.00 94.62 248 MET A O 1
ATOM 1958 N N . SER A 1 249 ? -21.370 -3.041 21.514 1.00 93.62 249 SER A N 1
ATOM 1959 C CA . SER A 1 249 ? -22.831 -3.133 21.634 1.00 93.62 249 SER A CA 1
ATOM 1960 C C . SER A 1 249 ? -23.469 -3.829 20.432 1.00 93.62 249 SER A C 1
ATOM 1962 O O . SER A 1 249 ? -24.384 -4.623 20.610 1.00 93.62 249 SER A O 1
ATOM 1964 N N . ALA A 1 250 ? -22.982 -3.560 19.217 1.00 92.94 250 ALA A N 1
ATOM 1965 C CA . ALA A 1 250 ? -23.489 -4.190 18.000 1.00 92.94 250 ALA A CA 1
ATOM 1966 C C . ALA A 1 250 ? -23.101 -5.673 17.873 1.00 92.94 250 ALA A C 1
ATOM 1968 O O . ALA A 1 250 ? -23.790 -6.417 17.187 1.00 92.94 250 ALA A O 1
ATOM 1969 N N . THR A 1 251 ? -22.028 -6.125 18.534 1.00 89.69 251 THR A N 1
ATOM 1970 C CA . THR A 1 251 ? -21.685 -7.558 18.553 1.00 89.69 251 THR A CA 1
ATOM 1971 C C . THR A 1 251 ? -22.592 -8.395 19.453 1.00 89.69 251 THR A C 1
ATOM 1973 O O . THR A 1 251 ? -22.616 -9.610 19.294 1.00 89.69 251 THR A O 1
ATOM 1976 N N . GLU A 1 252 ? -23.306 -7.772 20.400 1.00 86.75 252 GLU A N 1
ATOM 1977 C CA . GLU A 1 252 ? -24.065 -8.451 21.468 1.00 86.75 252 GLU A CA 1
ATOM 1978 C C . GLU A 1 252 ? -23.211 -9.406 22.334 1.00 86.75 252 GLU A C 1
ATOM 1980 O O . GLU A 1 252 ? -23.739 -10.266 23.038 1.00 86.75 252 GLU A O 1
ATOM 1985 N N . LEU A 1 253 ? -21.881 -9.256 22.307 1.00 84.62 253 LEU A N 1
ATOM 1986 C CA . LEU A 1 253 ? -20.945 -10.069 23.078 1.00 84.62 253 LEU A CA 1
ATOM 1987 C C . LEU A 1 253 ? -20.497 -9.333 24.344 1.00 84.62 253 LEU A C 1
ATOM 1989 O O . LEU A 1 253 ? -20.156 -8.150 24.317 1.00 84.62 253 LEU A O 1
ATOM 1993 N N . GLU A 1 254 ? -20.454 -10.058 25.460 1.00 86.50 254 GLU A N 1
ATOM 1994 C CA . GLU A 1 254 ? -19.903 -9.566 26.723 1.00 86.50 254 GLU A CA 1
ATOM 1995 C C . GLU A 1 254 ? -18.398 -9.864 26.803 1.00 86.50 254 GLU A C 1
ATOM 1997 O O . GLU A 1 254 ? -17.962 -10.973 26.493 1.00 86.50 254 GLU A O 1
ATOM 2002 N N . GLY A 1 255 ? -17.594 -8.891 27.241 1.00 89.50 255 GLY A N 1
ATOM 2003 C CA . GLY A 1 255 ? -16.151 -9.070 27.422 1.00 89.50 255 GLY A CA 1
ATOM 2004 C C . GLY A 1 255 ? -15.339 -7.790 27.233 1.00 89.50 255 GLY A C 1
ATOM 2005 O O . GLY A 1 255 ? -15.891 -6.703 27.051 1.00 89.50 255 GLY A O 1
ATOM 2006 N N . ASP A 1 256 ? -14.012 -7.927 27.279 1.00 93.81 256 ASP A N 1
ATOM 2007 C CA . ASP A 1 256 ? -13.081 -6.857 26.913 1.00 93.81 256 ASP A CA 1
ATOM 2008 C C . ASP A 1 256 ? -12.979 -6.749 25.380 1.00 93.81 256 ASP A C 1
ATOM 2010 O O . ASP A 1 256 ? -13.040 -7.745 24.658 1.00 93.81 256 ASP A O 1
ATOM 2014 N N . ALA A 1 257 ? -12.774 -5.538 24.863 1.00 94.00 257 ALA A N 1
ATOM 2015 C CA . ALA A 1 257 ? -12.547 -5.300 23.438 1.00 94.00 257 ALA A CA 1
ATOM 2016 C C . ALA A 1 257 ? -11.305 -6.028 22.887 1.00 94.00 257 ALA A C 1
ATOM 2018 O O . ALA A 1 257 ? -11.200 -6.224 21.676 1.00 94.00 257 ALA A O 1
ATOM 2019 N N . ALA A 1 258 ? -10.356 -6.414 23.743 1.00 95.12 258 ALA A N 1
ATOM 2020 C CA . ALA A 1 258 ? -9.224 -7.258 23.365 1.00 95.12 258 ALA A CA 1
ATOM 2021 C C . ALA A 1 258 ? -9.618 -8.725 23.098 1.00 95.12 258 ALA A C 1
ATOM 2023 O O . ALA A 1 258 ? -8.927 -9.403 22.340 1.00 95.12 258 ALA A O 1
ATOM 2024 N N . ASP A 1 259 ? -10.722 -9.198 23.682 1.00 94.81 259 ASP A N 1
ATOM 2025 C CA . ASP A 1 259 ? -11.169 -10.594 23.602 1.00 94.81 259 ASP A CA 1
ATOM 2026 C C . ASP A 1 259 ? -12.283 -10.802 22.565 1.00 94.81 259 ASP A C 1
ATOM 2028 O O . ASP A 1 259 ? -12.501 -11.920 22.087 1.00 94.81 259 ASP A O 1
ATOM 2032 N N . ILE A 1 260 ? -12.971 -9.730 22.166 1.00 94.38 260 ILE A N 1
ATOM 2033 C CA . ILE A 1 260 ? -13.979 -9.767 21.104 1.00 94.38 260 ILE A CA 1
ATOM 2034 C C . ILE A 1 260 ? -13.314 -9.597 19.743 1.00 94.38 260 ILE A C 1
ATOM 2036 O O . ILE A 1 260 ? -12.619 -8.611 19.500 1.00 94.38 260 ILE A O 1
ATOM 2040 N N . HIS A 1 261 ? -13.558 -10.552 18.846 1.00 94.00 261 HIS A N 1
ATOM 2041 C CA . HIS A 1 261 ? -12.893 -10.645 17.552 1.00 94.00 261 HIS A CA 1
ATOM 2042 C C . HIS A 1 261 ? -13.889 -10.600 16.392 1.00 94.00 261 HIS A C 1
ATOM 2044 O O . HIS A 1 261 ? -14.951 -11.218 16.437 1.00 94.00 261 HIS A O 1
ATOM 2050 N N . LEU A 1 262 ? -13.509 -9.888 15.334 1.00 93.69 262 LEU A N 1
ATOM 2051 C CA . LEU A 1 262 ? -14.262 -9.738 14.097 1.00 93.69 262 LEU A CA 1
ATOM 2052 C C . LEU A 1 262 ? -13.377 -10.101 12.908 1.00 93.69 262 LEU A C 1
ATOM 2054 O O . LEU A 1 262 ? -12.189 -9.782 12.878 1.00 93.69 262 LEU A O 1
ATOM 2058 N N . ASP A 1 263 ? -13.970 -10.696 11.883 1.00 94.62 263 ASP A N 1
ATOM 2059 C CA . ASP A 1 263 ? -13.310 -10.794 10.588 1.00 94.62 263 ASP A CA 1
ATOM 2060 C C . ASP A 1 263 ? -13.426 -9.445 9.876 1.00 94.62 263 ASP A C 1
ATOM 2062 O O . ASP A 1 263 ? -14.529 -8.933 9.658 1.00 94.62 263 ASP A O 1
ATOM 2066 N N . ILE A 1 264 ? -12.287 -8.853 9.520 1.00 95.50 264 ILE A N 1
ATOM 2067 C CA . ILE A 1 264 ? -12.224 -7.531 8.894 1.00 95.50 264 ILE A CA 1
ATOM 2068 C C . ILE A 1 264 ? -11.747 -7.682 7.462 1.00 95.50 264 ILE A C 1
ATOM 2070 O O . ILE A 1 264 ? -10.677 -8.225 7.194 1.00 95.50 264 ILE A O 1
ATOM 2074 N N . GLN A 1 265 ? -12.525 -7.158 6.527 1.00 94.69 265 GLN A N 1
ATOM 2075 C CA . GLN A 1 265 ? -12.180 -7.139 5.121 1.00 94.69 265 GLN A CA 1
ATOM 2076 C C . GLN A 1 265 ? -11.617 -5.784 4.685 1.00 94.69 265 GLN A C 1
ATOM 2078 O O . GLN A 1 265 ? -12.078 -4.716 5.093 1.00 94.69 265 GLN A O 1
ATOM 2083 N N . TYR A 1 266 ? -10.642 -5.845 3.786 1.00 94.88 266 TYR A N 1
ATOM 2084 C CA . TYR A 1 266 ? -10.041 -4.712 3.099 1.00 94.88 266 TYR A CA 1
ATOM 2085 C C . TYR A 1 266 ? -10.198 -4.919 1.597 1.00 94.88 266 TYR A C 1
ATOM 2087 O O . TYR A 1 266 ? -9.825 -5.963 1.061 1.00 94.88 266 TYR A O 1
ATOM 2095 N N . THR A 1 267 ? -10.724 -3.915 0.897 1.00 95.00 267 THR A N 1
ATOM 2096 C CA . THR A 1 267 ? -10.699 -3.915 -0.572 1.00 95.00 267 THR A CA 1
ATOM 2097 C C . THR A 1 267 ? -9.368 -3.346 -1.030 1.00 95.00 267 THR A C 1
ATOM 2099 O O . THR A 1 267 ? -9.152 -2.138 -0.924 1.00 95.00 267 THR A O 1
ATOM 2102 N N . TYR A 1 268 ? -8.483 -4.208 -1.518 1.00 96.44 268 TYR A N 1
ATOM 2103 C CA . TYR A 1 268 ? -7.251 -3.807 -2.183 1.00 96.44 268 TYR A CA 1
ATOM 2104 C C . TYR A 1 268 ? -7.552 -3.379 -3.614 1.00 96.44 268 TYR A C 1
ATOM 2106 O O . TYR A 1 268 ? -8.415 -3.953 -4.279 1.00 96.44 268 TYR A O 1
ATOM 2114 N N . PHE A 1 269 ? -6.812 -2.385 -4.088 1.00 95.94 269 PHE A N 1
ATOM 2115 C CA . PHE A 1 269 ? -6.869 -1.921 -5.466 1.00 95.94 269 PHE A CA 1
ATOM 2116 C C . PHE A 1 269 ? -5.456 -1.735 -6.004 1.00 95.94 269 PHE A C 1
ATOM 2118 O O . PHE A 1 269 ? -4.559 -1.300 -5.280 1.00 95.94 269 PHE A O 1
ATOM 2125 N N . LEU A 1 270 ? -5.277 -2.062 -7.277 1.00 96.44 270 LEU A N 1
ATOM 2126 C CA . LEU A 1 270 ? -4.025 -1.986 -8.008 1.00 96.44 270 LEU A CA 1
ATOM 2127 C C . LEU A 1 270 ? -4.271 -1.222 -9.299 1.00 96.44 270 LEU A C 1
ATOM 2129 O O . LEU A 1 270 ? -5.266 -1.454 -9.984 1.00 96.44 270 LEU A O 1
ATOM 2133 N N . LEU A 1 271 ? -3.337 -0.346 -9.636 1.00 96.19 271 LEU A N 1
ATOM 2134 C CA . LEU A 1 271 ? -3.253 0.331 -10.914 1.00 96.19 271 LEU A CA 1
ATOM 2135 C C . LEU A 1 271 ? -1.888 0.018 -11.517 1.00 96.19 271 LEU A C 1
ATOM 2137 O O . LEU A 1 271 ? -0.857 0.467 -11.010 1.00 96.19 271 LEU A O 1
ATOM 2141 N N . MET A 1 272 ? -1.893 -0.795 -12.568 1.00 96.19 272 MET A N 1
ATOM 2142 C CA . MET A 1 272 ? -0.692 -1.368 -13.158 1.00 96.19 272 MET A CA 1
ATOM 2143 C C . MET A 1 272 ? -0.465 -0.818 -14.563 1.00 96.19 272 MET A C 1
ATOM 2145 O O . MET A 1 272 ? -1.327 -0.914 -15.436 1.00 96.19 272 MET A O 1
ATOM 2149 N N . GLY A 1 273 ? 0.724 -0.267 -14.785 1.00 95.44 273 GLY A N 1
ATOM 2150 C CA . GLY A 1 273 ? 1.191 0.225 -16.077 1.00 95.44 273 GLY A CA 1
ATOM 2151 C C . GLY A 1 273 ? 2.434 -0.534 -16.517 1.00 95.44 273 GLY A C 1
ATOM 2152 O O . GLY A 1 273 ? 3.353 -0.731 -15.722 1.00 95.44 273 GLY A O 1
ATOM 2153 N N . ARG A 1 274 ? 2.469 -0.972 -17.776 1.00 94.62 274 ARG A N 1
ATOM 2154 C CA . ARG A 1 274 ? 3.622 -1.670 -18.355 1.00 94.62 274 ARG A CA 1
ATOM 2155 C C . ARG A 1 274 ? 4.436 -0.702 -19.205 1.00 94.62 274 ARG A C 1
ATOM 2157 O O . ARG A 1 274 ? 3.899 -0.109 -20.137 1.00 94.62 274 ARG A O 1
ATOM 2164 N N . LYS A 1 275 ? 5.730 -0.561 -18.916 1.00 94.50 275 LYS A N 1
ATOM 2165 C CA . LYS A 1 275 ? 6.633 0.222 -19.762 1.00 94.50 275 LYS A CA 1
ATOM 2166 C C . LYS A 1 275 ? 6.655 -0.384 -21.162 1.00 94.50 275 LYS A C 1
ATOM 2168 O O . LYS A 1 275 ? 6.830 -1.598 -21.310 1.00 94.50 275 LYS A O 1
ATOM 2173 N N . SER A 1 276 ? 6.487 0.466 -22.169 1.00 89.00 276 SER A N 1
ATOM 2174 C CA . SER A 1 276 ? 6.514 0.055 -23.572 1.00 89.00 276 SER A CA 1
ATOM 2175 C C . SER A 1 276 ? 7.791 -0.739 -23.896 1.00 89.00 276 SER A C 1
ATOM 2177 O O . SER A 1 276 ? 8.860 -0.433 -23.351 1.00 89.00 276 SER A O 1
ATOM 2179 N N . PRO A 1 277 ? 7.716 -1.764 -24.764 1.00 81.25 277 PRO A N 1
ATOM 2180 C CA . PRO A 1 277 ? 8.907 -2.421 -25.287 1.00 81.25 277 PRO A CA 1
ATOM 2181 C C . PRO A 1 277 ? 9.839 -1.402 -25.952 1.00 81.25 277 PRO A C 1
ATOM 2183 O O . PRO A 1 277 ? 9.386 -0.365 -26.440 1.00 81.25 277 PRO A O 1
ATOM 2186 N N . ALA A 1 278 ? 11.138 -1.702 -26.003 1.00 73.06 278 ALA A N 1
ATOM 2187 C CA . ALA A 1 278 ? 12.033 -0.946 -26.869 1.00 73.06 278 ALA A CA 1
ATOM 2188 C C . ALA A 1 278 ? 11.513 -1.064 -28.310 1.00 73.06 278 ALA A C 1
ATOM 2190 O O . ALA A 1 278 ? 11.109 -2.155 -28.720 1.00 73.06 278 ALA A O 1
ATOM 2191 N N . ALA A 1 279 ? 11.484 0.048 -29.050 1.00 63.03 279 ALA A N 1
ATOM 2192 C CA . ALA A 1 279 ? 11.167 0.003 -30.470 1.00 63.03 279 ALA A CA 1
ATOM 2193 C C . ALA A 1 279 ? 12.158 -0.957 -31.148 1.00 63.03 279 ALA A C 1
ATOM 2195 O O . ALA A 1 279 ? 13.370 -0.773 -31.027 1.00 63.03 279 ALA A O 1
ATOM 2196 N N . SER A 1 280 ? 11.621 -2.013 -31.758 1.00 47.53 280 SER A N 1
ATOM 2197 C CA . SER A 1 280 ? 12.363 -2.990 -32.560 1.00 47.53 280 SER A CA 1
ATOM 2198 C C . SER A 1 280 ? 12.916 -2.363 -33.828 1.00 47.53 280 SER A C 1
ATOM 2200 O O . SER A 1 280 ? 12.132 -1.613 -34.457 1.00 47.53 280 SER A O 1
#

Foldseek 3Di:
DQDPLPADLVLLVLCVQQDDQDDLVVLVVQVVLLCPPPPDPAAAEEEEAQCFLPSVQVSNQVGYQAYEYEHQDPSRQVNNVVPDPGPRYHYDYDHLLDDPAAFQAHQEYEYELPCLRHPLVSNLVNVLRRHHAQGKYKYKYWAQKAFPPPDPQRRVLSCCVVCPVLVVQDDPSNCCCHPVVVPDPSSQCRPQFPDGWDKDKDKDKDWWDFLVSSLSNSCSDSSLVSVCVVPHVVVSVVSSVVSSVSNCVSVVDDDDSRPDTTIMMIIMMMTMGTGHGDDD

Solvent-accessible surface area (backbone atoms only — not comparable to full-atom values): 15285 Å² total; per-residue (Å²): 131,77,80,74,85,75,76,52,66,72,56,54,52,42,34,68,70,39,54,83,72,64,55,65,66,55,40,50,53,54,50,50,62,43,48,74,82,40,93,66,100,65,49,58,29,35,36,23,42,44,26,49,60,32,56,71,45,59,57,45,54,90,64,28,67,29,36,38,28,24,19,76,45,59,71,30,34,54,50,17,56,75,67,58,87,54,94,44,55,46,64,38,74,37,49,66,66,53,63,98,61,57,69,51,59,27,48,34,41,37,26,56,80,33,68,71,69,54,63,59,74,49,24,51,53,36,51,56,46,24,31,22,65,47,13,31,42,34,47,33,45,48,37,64,74,36,60,65,58,94,49,64,63,57,41,46,54,51,43,45,49,60,63,61,74,30,47,92,35,44,50,72,58,54,42,40,45,47,72,50,65,52,68,54,66,86,64,73,61,61,92,63,35,83,63,83,66,48,74,50,75,49,80,46,74,46,70,68,40,25,48,44,48,54,51,43,32,53,60,42,33,69,26,44,50,44,38,28,71,74,69,33,66,68,58,41,50,51,54,51,52,48,53,47,50,54,50,45,61,69,66,76,62,88,79,56,48,73,76,43,63,42,43,34,27,30,45,33,40,39,41,35,38,48,33,45,64,72,87,127

Nearest PDB structures (foldseek):
  3l8d-assembly1_A-2  TM=5.414E-01  e=8.367E-12  Bacillus thuringiensis str. Al Hakam
  6f5z-assembly1_B  TM=5.610E-01  e=2.029E-10  Haloferax volcanii DS2
  6f5z-assembly1_A  TM=5.450E-01  e=9.856E-11  Haloferax volcanii DS2
  3bkw-assembly1_B  TM=5.105E-01  e=5.990E-10  Mesorhizobium japonicum MAFF 303099
  3bkw-assembly1_A  TM=4.848E-01  e=2.695E-09  Mesorhizobium japonicum MAFF 303099

Sequence (280 aa):
MSNKYYVVPSHAEIYNKFRPSPPQQLAKRLVNYLTEKVTPELLEQAVDIGCGGGQSTEILAPYFKKVLGFDASEAQIIAATRKNKFKNITYRVGNAEHINCADSSVQLVTTCHACQYFDLPKFYAEVERVLTPGGVLCLYGYALPQPMCGDKQLSHIVNKFYCDTLEDYVFPHSKVVYLDKYTSSQYNNIPFVAEPLVRDEFVHVVPSVSVSDLVGYASSMSGFQNFKKQVGAEKASQVLNNFQSEIMSATELEGDAADIHLDIQYTYFLLMGRKSPAAS

Organism: Diploptera punctata (NCBI:txid6984)

Secondary structure (DSSP, 8-state):
----TT--HHHHHHHHHHSPPPPHHHHHHHHHHHHTS---SSEEEEEEET-TTSHHHHTTTTTEEEEEEEES-HHHHHHHHHH---TTEEEEE-BTTB--S-TT-EEEEEEES-GGGS-HHHHHHHHHHHEEEEEEEEEEEE---EESSS-HHHHHHHHIIIIIISGGGS-HHHHHHHTTTT-SHHHH--TT-SSPPEEEEEEEEEEEEEHHHHHHHHHHSHHHHHHHHHH-HHHHHHHHHHHHHHHHHHHT--S-TTT-EEEEEEEEEEEEEEPPPPP-